Protein AF-E4NGW4-F1 (afdb_monomer_lite)

InterPro domains:
  IPR046862 Rhomboid-like protein [PF20401] (52-241)

Radius of gyration: 32.8 Å; chains: 1; bounding box: 65×49×130 Å

Sequence (263 aa):
MPGPRSSQKFLRHLSPTPRIVGTTRRQGGGMTSAELRRRLIRPGLRAVPTPRSNPFALGYLALLLGTTLYARFGDPETVHRLQSLSSTDAHNLLVHPALSLVGSGLWVAGPVWMPYFWAFALTVAPLERRIGGLRALAVFGAGHVAATLLSQGVVITAVAAGGAAPDLLDAMDIGVSYGVLTSLGALAGLLGPTGRKVALGAGLALIAHQVVSDPDLVTGVGHPAALAVGVALWPVLRGRGPRRGLGARIASRVGLRPLPRSS

Secondary structure (DSSP, 8-state):
--------------PPPPP----------PPPHHHHHHHHHHHHHHHS--TTT-HHHHHHHHHHHHHHHHHHHS-HHHHHHHHHHT---HHHHHHSHHHHHHHHTTS-SSS--HHHHHHHHHTHHHHHHHH-HHHHHHHHHHHHHHHHHHHHHHHHHHHHTTSS-GGGGG----THHHHHHHHHHHHHHHS-HHHHHHHHHHHHHHHHHHHHHS--HHHHHHHHHHHHHHHHTHHHHHTTS--TTHHHHHHHHTT-PPPPPP-

Structure (mmCIF, N/CA/C/O backbone):
data_AF-E4NGW4-F1
#
_entry.id   AF-E4NGW4-F1
#
loop_
_atom_site.group_PDB
_atom_site.id
_atom_site.type_symbol
_atom_site.label_atom_id
_atom_site.label_alt_id
_atom_site.label_comp_id
_atom_site.label_asym_id
_atom_site.label_entity_id
_atom_site.label_seq_id
_atom_site.pdbx_PDB_ins_code
_atom_site.Cartn_x
_atom_site.Cartn_y
_atom_site.Cartn_z
_atom_site.occupancy
_atom_site.B_iso_or_equiv
_atom_site.auth_seq_id
_atom_site.auth_comp_id
_atom_site.auth_asym_id
_atom_site.auth_atom_id
_atom_site.pdbx_PDB_model_num
ATOM 1 N N . MET A 1 1 ? -3.383 25.863 105.322 1.00 41.31 1 MET A N 1
ATOM 2 C CA . MET A 1 1 ? -2.297 25.358 106.193 1.00 41.31 1 MET A CA 1
ATOM 3 C C . MET A 1 1 ? -2.631 23.914 106.548 1.00 41.31 1 MET A C 1
ATOM 5 O O . MET A 1 1 ? -3.756 23.752 107.005 1.00 41.31 1 MET A O 1
ATOM 9 N N . PRO A 1 2 ? -1.770 22.884 106.396 1.00 46.81 2 PRO A N 1
ATOM 10 C CA . PRO A 1 2 ? -0.483 22.738 105.691 1.00 46.81 2 PRO A CA 1
ATOM 11 C C . PRO A 1 2 ? -0.491 21.591 104.625 1.00 46.81 2 PRO A C 1
ATOM 13 O O . PRO A 1 2 ? -1.440 20.820 104.535 1.00 46.81 2 PRO A O 1
ATOM 16 N N . GLY A 1 3 ? 0.569 21.483 103.804 1.00 41.69 3 GLY A N 1
ATOM 17 C CA . GLY A 1 3 ? 0.962 20.225 103.114 1.00 41.69 3 GLY A CA 1
ATOM 18 C C . GLY A 1 3 ? 1.714 19.272 104.075 1.00 41.69 3 GLY A C 1
ATOM 19 O O . GLY A 1 3 ? 1.691 19.580 105.266 1.00 41.69 3 GLY A O 1
ATOM 20 N N . PRO A 1 4 ? 2.444 18.202 103.648 1.00 55.41 4 PRO A N 1
ATOM 21 C CA . PRO A 1 4 ? 3.053 17.997 102.322 1.00 55.41 4 PRO A CA 1
ATOM 22 C C . PRO A 1 4 ? 3.115 16.540 101.747 1.00 55.41 4 PRO A C 1
ATOM 24 O O . PRO A 1 4 ? 2.989 15.544 102.442 1.00 55.41 4 PRO A O 1
ATOM 27 N N . ARG A 1 5 ? 3.374 16.484 100.429 1.00 44.53 5 ARG A N 1
ATOM 28 C CA . ARG A 1 5 ? 4.340 15.671 99.634 1.00 44.53 5 ARG A CA 1
ATOM 29 C C . ARG A 1 5 ? 4.586 14.154 99.854 1.00 44.53 5 ARG A C 1
ATOM 31 O O . ARG A 1 5 ? 5.051 13.719 100.894 1.00 44.53 5 ARG A O 1
ATOM 38 N N . SER A 1 6 ? 4.562 13.478 98.689 1.00 42.72 6 SER A N 1
ATOM 39 C CA . SER A 1 6 ? 5.456 12.410 98.168 1.00 42.72 6 SER A CA 1
ATOM 40 C C . SER A 1 6 ? 5.509 11.068 98.914 1.00 42.72 6 SER A C 1
ATOM 42 O O . SER A 1 6 ? 5.913 11.000 100.063 1.00 42.72 6 SER A O 1
ATOM 44 N N . SER A 1 7 ? 5.271 9.931 98.257 1.00 42.25 7 SER A N 1
ATOM 45 C CA . SER A 1 7 ? 6.187 9.431 97.224 1.00 42.25 7 SER A CA 1
ATOM 46 C C . SER A 1 7 ? 5.536 8.429 96.268 1.00 42.25 7 SER A C 1
ATOM 48 O O . SER A 1 7 ? 4.789 7.541 96.663 1.00 42.25 7 SER A O 1
ATOM 50 N N . GLN A 1 8 ? 5.888 8.577 94.991 1.00 45.59 8 GLN A N 1
ATOM 51 C CA . GLN A 1 8 ? 5.751 7.570 93.943 1.00 45.59 8 GLN A CA 1
ATOM 52 C C . GLN A 1 8 ? 6.512 6.288 94.316 1.00 45.59 8 GLN A C 1
ATOM 54 O O . GLN A 1 8 ? 7.650 6.389 94.768 1.00 45.59 8 GLN A O 1
ATOM 59 N N . LYS A 1 9 ? 5.975 5.111 93.966 1.00 40.81 9 LYS A N 1
ATOM 60 C CA . LYS A 1 9 ? 6.509 4.259 92.879 1.00 40.81 9 LYS A CA 1
ATOM 61 C C . LYS A 1 9 ? 5.882 2.854 92.878 1.00 40.81 9 LYS A C 1
ATOM 63 O O . LYS A 1 9 ? 5.856 2.176 93.891 1.00 40.81 9 LYS A O 1
ATOM 68 N N . PHE A 1 10 ? 5.562 2.418 91.656 1.00 40.62 10 PHE A N 1
ATOM 69 C CA . PHE A 1 10 ? 5.720 1.048 91.145 1.00 40.62 10 PHE A CA 1
ATOM 70 C C . PHE A 1 10 ? 4.759 -0.057 91.636 1.00 40.62 10 PHE A C 1
ATOM 72 O O . PHE A 1 10 ? 4.981 -0.668 92.671 1.00 40.62 10 PHE A O 1
ATOM 79 N N . LEU A 1 11 ? 3.790 -0.437 90.785 1.00 41.81 11 LEU A N 1
ATOM 80 C CA . LEU A 1 11 ? 3.825 -1.647 89.925 1.00 41.81 11 LEU A CA 1
ATOM 81 C C . LEU A 1 11 ? 2.432 -2.237 89.638 1.00 41.81 11 LEU A C 1
ATOM 83 O O . LEU A 1 11 ? 1.574 -2.286 90.509 1.00 41.81 11 LEU A O 1
ATOM 87 N N . ARG A 1 12 ? 2.342 -2.830 88.435 1.00 45.50 12 ARG A N 1
ATOM 88 C CA . ARG A 1 12 ? 1.344 -3.780 87.891 1.00 45.50 12 ARG A CA 1
ATOM 89 C C . ARG A 1 12 ? 0.086 -3.161 87.272 1.00 45.50 12 ARG A C 1
ATOM 91 O O . ARG A 1 12 ? -0.769 -2.621 87.950 1.00 45.50 12 ARG A O 1
ATOM 98 N N . HIS A 1 13 ? 0.048 -3.059 85.941 1.00 47.72 13 HIS A N 1
ATOM 99 C CA . HIS A 1 13 ? -0.303 -4.110 84.961 1.00 47.72 13 HIS A CA 1
ATOM 100 C C . HIS A 1 13 ? -1.793 -4.454 84.960 1.00 47.72 13 HIS A C 1
ATOM 102 O O . HIS A 1 13 ? -2.248 -5.158 85.851 1.00 47.72 13 HIS A O 1
ATOM 108 N N . LEU A 1 14 ? -2.488 -4.028 83.897 1.00 46.53 14 LEU A N 1
ATOM 109 C CA . LEU A 1 14 ? -3.199 -4.891 82.939 1.00 46.53 14 LEU A CA 1
ATOM 110 C C . LEU A 1 14 ? -3.800 -4.004 81.829 1.00 46.53 14 LEU A C 1
ATOM 112 O O . LEU A 1 14 ? -4.858 -3.407 81.998 1.00 46.53 14 LEU A O 1
ATOM 116 N N . SER A 1 15 ? -3.103 -3.912 80.693 1.00 47.19 15 SER A N 1
ATOM 117 C CA . SER A 1 15 ? -3.661 -3.387 79.438 1.00 47.19 15 SER A CA 1
ATOM 118 C C . SER A 1 15 ? -4.090 -4.568 78.559 1.00 47.19 15 SER A C 1
ATOM 120 O O . SER A 1 15 ? -3.404 -5.594 78.565 1.00 47.19 15 SER A O 1
ATOM 122 N N . PRO A 1 16 ? -5.200 -4.457 77.811 1.00 48.84 16 PRO A N 1
ATOM 123 C CA . PRO A 1 16 ? -5.766 -5.564 77.052 1.00 48.84 16 PRO A CA 1
ATOM 124 C C . PRO A 1 16 ? -4.904 -5.921 75.835 1.00 48.84 16 PRO A C 1
ATOM 126 O O . PRO A 1 16 ? -4.320 -5.066 75.170 1.00 48.84 16 PRO A O 1
ATOM 129 N N . THR A 1 17 ? -4.848 -7.217 75.551 1.00 53.38 17 THR A N 1
ATOM 130 C CA . THR A 1 17 ? -4.209 -7.844 74.393 1.00 53.38 17 THR A CA 1
ATOM 131 C C . THR A 1 17 ? -4.646 -7.203 73.067 1.00 53.38 17 THR A C 1
ATOM 133 O O . THR A 1 17 ? -5.847 -7.120 72.793 1.00 53.38 17 THR A O 1
ATOM 136 N N . PRO A 1 18 ? -3.716 -6.813 72.175 1.00 43.91 18 PRO A N 1
ATOM 137 C CA . PRO A 1 18 ? -4.079 -6.488 70.805 1.00 43.91 18 PRO A CA 1
ATOM 138 C C . PRO A 1 18 ? -4.421 -7.782 70.055 1.00 43.91 18 PRO A C 1
ATOM 140 O O . PRO A 1 18 ? -3.608 -8.702 69.954 1.00 43.91 18 PRO A O 1
ATOM 143 N N . ARG A 1 19 ? -5.646 -7.851 69.519 1.00 49.06 19 ARG A N 1
ATOM 144 C CA . ARG A 1 19 ? -6.043 -8.846 68.514 1.00 49.06 19 ARG A CA 1
ATOM 145 C C . ARG A 1 19 ? -5.036 -8.804 67.367 1.00 49.06 19 ARG A C 1
ATOM 147 O O . ARG A 1 19 ? -4.928 -7.793 66.677 1.00 49.06 19 ARG A O 1
ATOM 154 N N . ILE A 1 20 ? -4.352 -9.920 67.137 1.00 47.62 20 ILE A N 1
ATOM 155 C CA . ILE A 1 20 ? -3.617 -10.158 65.898 1.00 47.62 20 ILE A CA 1
ATOM 156 C C . ILE A 1 20 ? -4.654 -10.165 64.772 1.00 47.62 20 ILE A C 1
ATOM 158 O O . ILE A 1 20 ? -5.430 -11.106 64.618 1.00 47.62 20 ILE A O 1
ATOM 162 N N . VAL A 1 21 ? -4.701 -9.068 64.017 1.00 53.41 21 VAL A N 1
ATOM 163 C CA . VAL A 1 21 ? -5.383 -9.004 62.727 1.00 53.41 21 VAL A CA 1
ATOM 164 C C . VAL A 1 21 ? -4.681 -10.017 61.836 1.00 53.41 21 VAL A C 1
ATOM 166 O O . VAL A 1 21 ? -3.510 -9.848 61.501 1.00 53.41 21 VAL A O 1
ATOM 169 N N . GLY A 1 22 ? -5.387 -11.099 61.505 1.00 41.97 22 GLY A N 1
ATOM 170 C CA . GLY A 1 22 ? -4.926 -12.083 60.540 1.00 41.97 22 GLY A CA 1
ATOM 171 C C . GLY A 1 22 ? -4.553 -11.366 59.252 1.00 41.97 22 GLY A C 1
ATOM 172 O O . GLY A 1 22 ? -5.408 -10.808 58.563 1.00 41.97 22 GLY A O 1
ATOM 173 N N . THR A 1 23 ? -3.260 -11.356 58.950 1.00 45.59 23 THR A N 1
ATOM 174 C CA . THR A 1 23 ? -2.742 -10.953 57.655 1.00 45.59 23 THR A CA 1
ATOM 175 C C . THR A 1 23 ? -3.420 -11.833 56.619 1.00 45.59 23 THR A C 1
ATOM 177 O O . THR A 1 23 ? -3.191 -13.041 56.537 1.00 45.59 23 THR A O 1
ATOM 180 N N . THR A 1 24 ? -4.316 -11.235 55.838 1.00 48.84 24 THR A N 1
ATOM 181 C CA . THR A 1 24 ? -4.867 -11.870 54.649 1.00 48.84 24 THR A CA 1
ATOM 182 C C . THR A 1 24 ? -3.677 -12.099 53.732 1.00 48.84 24 THR A C 1
ATOM 184 O O . THR A 1 24 ? -3.192 -11.186 53.065 1.00 48.84 24 THR A O 1
ATOM 187 N N . ARG A 1 25 ? -3.135 -13.319 53.779 1.00 44.34 25 ARG A N 1
ATOM 188 C CA . ARG A 1 25 ? -2.130 -13.821 52.853 1.00 44.34 25 ARG A CA 1
ATOM 189 C C . ARG A 1 25 ? -2.679 -13.538 51.463 1.00 44.34 25 ARG A C 1
ATOM 191 O O . ARG A 1 25 ? -3.624 -14.194 51.031 1.00 44.34 25 ARG A O 1
ATOM 198 N N . ARG A 1 26 ? -2.135 -12.514 50.798 1.00 49.62 26 ARG A N 1
ATOM 199 C CA . ARG A 1 26 ? -2.384 -12.224 49.387 1.00 49.62 26 ARG A CA 1
ATOM 200 C C . ARG A 1 26 ? -1.988 -13.498 48.650 1.00 49.62 26 ARG A C 1
ATOM 202 O O . ARG A 1 26 ? -0.804 -13.756 48.452 1.00 49.62 26 ARG A O 1
ATOM 209 N N . GLN A 1 27 ? -2.966 -14.352 48.354 1.00 48.62 27 GLN A N 1
ATOM 210 C CA . GLN A 1 27 ? -2.752 -15.484 47.476 1.00 48.62 27 GLN A CA 1
ATOM 211 C C . GLN A 1 27 ? -2.265 -14.884 46.162 1.00 48.62 27 GLN A C 1
ATOM 213 O O . GLN A 1 27 ? -2.972 -14.096 45.531 1.00 48.62 27 GLN A O 1
ATOM 218 N N . GLY A 1 28 ? -1.019 -15.186 45.802 1.00 48.66 28 GLY A N 1
ATOM 219 C CA . GLY A 1 28 ? -0.516 -14.952 44.463 1.00 48.66 28 GLY A CA 1
ATOM 220 C C . GLY A 1 28 ? -1.371 -15.779 43.518 1.00 48.66 28 GLY A C 1
ATOM 221 O O . GLY A 1 28 ? -1.114 -16.963 43.330 1.00 48.66 28 GLY A O 1
ATOM 222 N N . GLY A 1 29 ? -2.433 -15.170 42.995 1.00 50.56 29 GLY A N 1
ATOM 223 C CA . GLY A 1 29 ? -3.281 -15.761 41.975 1.00 50.56 29 GLY A CA 1
ATOM 224 C C . GLY A 1 29 ? -2.472 -15.889 40.696 1.00 50.56 29 GLY A C 1
ATOM 225 O O . GLY A 1 29 ? -2.471 -14.982 39.866 1.00 50.56 29 GLY A O 1
ATOM 226 N N . GLY A 1 30 ? -1.740 -16.995 40.558 1.00 57.09 30 GLY A N 1
ATOM 227 C CA . GLY A 1 30 ? -1.236 -17.425 39.263 1.00 57.09 30 GLY A CA 1
ATOM 228 C C . GLY A 1 30 ? -2.435 -17.539 38.330 1.00 57.09 30 GLY A C 1
ATOM 229 O O . GLY A 1 30 ? -3.396 -18.235 38.656 1.00 57.09 30 GLY A O 1
ATOM 230 N N . MET A 1 31 ? -2.416 -16.800 37.217 1.00 60.25 31 MET A N 1
ATOM 231 C CA . MET A 1 31 ? -3.496 -16.866 36.232 1.00 60.25 31 MET A CA 1
ATOM 232 C C . MET A 1 31 ? -3.712 -18.327 35.851 1.00 60.25 31 MET A C 1
ATOM 234 O O . MET A 1 31 ? -2.763 -19.010 35.455 1.00 60.25 31 MET A O 1
ATOM 238 N N . THR A 1 32 ? -4.949 -18.805 35.961 1.00 80.25 32 THR A N 1
ATOM 239 C CA . THR A 1 32 ? -5.261 -20.187 35.595 1.00 80.25 32 THR A CA 1
ATOM 240 C C . THR A 1 32 ? -4.920 -20.410 34.120 1.00 80.25 32 THR A C 1
ATOM 242 O O . THR A 1 32 ? -5.046 -19.506 33.289 1.00 80.25 32 THR A O 1
ATOM 245 N N . SER A 1 33 ? -4.499 -21.618 33.750 1.00 68.31 33 SER A N 1
ATOM 246 C CA . SER A 1 33 ? -4.212 -21.978 32.351 1.00 68.31 33 SER A CA 1
ATOM 247 C C . SER A 1 33 ? -5.401 -21.683 31.423 1.00 68.31 33 SER A C 1
ATOM 249 O O . SER A 1 33 ? -5.210 -21.313 30.263 1.00 68.31 33 SER A O 1
ATOM 251 N N . ALA A 1 34 ? -6.627 -21.741 31.951 1.00 67.75 34 ALA A N 1
ATOM 252 C CA . ALA A 1 34 ? -7.851 -21.327 31.276 1.00 67.75 34 ALA A CA 1
ATOM 253 C C . ALA A 1 34 ? -7.929 -19.807 31.028 1.00 67.75 34 ALA A C 1
ATOM 255 O O . ALA A 1 34 ? -8.275 -19.401 29.919 1.00 67.75 34 ALA A O 1
ATOM 256 N N . GLU A 1 35 ? -7.581 -18.957 31.998 1.00 71.06 35 GLU A N 1
ATOM 257 C CA . GLU A 1 35 ? -7.524 -17.493 31.838 1.00 71.06 35 GLU A CA 1
ATOM 258 C C . GLU A 1 35 ? -6.379 -17.048 30.929 1.00 71.06 35 GLU A C 1
ATOM 260 O O . GLU A 1 35 ? -6.563 -16.150 30.104 1.00 71.06 35 GLU A O 1
ATOM 265 N N . LEU A 1 36 ? -5.228 -17.718 31.027 1.00 68.88 36 LEU A N 1
ATOM 266 C CA . LEU A 1 36 ? -4.068 -17.503 30.167 1.00 68.88 36 LEU A CA 1
ATOM 267 C C . LEU A 1 36 ? -4.423 -17.849 28.712 1.00 68.88 36 LEU A C 1
ATOM 269 O O . LEU A 1 36 ? -4.257 -17.022 27.814 1.00 68.88 36 LEU A O 1
ATOM 273 N N . ARG A 1 37 ? -5.060 -19.008 28.482 1.00 62.59 37 ARG A N 1
ATOM 274 C CA . ARG A 1 37 ? -5.632 -19.376 27.178 1.00 62.59 37 ARG A CA 1
ATOM 275 C C . ARG A 1 37 ? -6.699 -18.384 26.718 1.00 62.59 37 ARG A C 1
ATOM 277 O O . ARG A 1 37 ? -6.696 -17.991 25.558 1.00 62.59 37 ARG A O 1
ATOM 284 N N . ARG A 1 38 ? -7.603 -17.922 27.584 1.00 65.75 38 ARG A N 1
ATOM 285 C CA . ARG A 1 38 ? -8.657 -16.965 27.195 1.00 65.75 38 ARG A CA 1
ATOM 286 C C . ARG A 1 38 ? -8.090 -15.607 26.786 1.00 65.75 38 ARG A C 1
ATOM 288 O O . ARG A 1 38 ? -8.602 -15.018 25.837 1.00 65.75 38 ARG A O 1
ATOM 295 N N . ARG A 1 39 ? -7.060 -15.121 27.484 1.00 62.88 39 ARG A N 1
ATOM 296 C CA . ARG A 1 39 ? -6.393 -13.843 27.199 1.00 62.88 39 ARG A CA 1
ATOM 297 C C . ARG A 1 39 ? -5.463 -13.905 25.994 1.00 62.88 39 ARG A C 1
ATOM 299 O O . ARG A 1 39 ? -5.347 -12.899 25.312 1.00 62.88 39 ARG A O 1
ATOM 306 N N . LEU A 1 40 ? -4.837 -15.048 25.716 1.00 62.12 40 LEU A N 1
ATOM 307 C CA . LEU A 1 40 ? -3.884 -15.183 24.608 1.00 62.12 40 LEU A CA 1
ATOM 308 C C . LEU A 1 40 ? -4.536 -15.732 23.327 1.00 62.12 40 LEU A C 1
ATOM 310 O O . LEU A 1 40 ? -4.310 -15.204 22.243 1.00 62.12 40 LEU A O 1
ATOM 314 N N . ILE A 1 41 ? -5.405 -16.742 23.438 1.00 60.78 41 ILE A N 1
ATOM 315 C CA . ILE A 1 41 ? -5.959 -17.473 22.283 1.00 60.78 41 ILE A CA 1
ATOM 316 C C . ILE A 1 41 ? -7.175 -16.764 21.681 1.00 60.78 41 ILE A C 1
ATOM 318 O O . ILE A 1 41 ? -7.293 -16.687 20.460 1.00 60.78 41 ILE A O 1
ATOM 322 N N . ARG A 1 42 ? -8.093 -16.210 22.491 1.00 57.97 42 ARG A N 1
ATOM 323 C CA . ARG A 1 42 ? -9.294 -15.549 21.933 1.00 57.97 42 ARG A CA 1
ATOM 324 C C . ARG A 1 42 ? -8.980 -14.310 21.086 1.00 57.97 42 ARG A C 1
ATOM 326 O O . ARG A 1 42 ? -9.659 -14.135 20.074 1.00 57.97 42 ARG A O 1
ATOM 333 N N . PRO A 1 43 ? -8.003 -13.454 21.438 1.00 58.44 43 PRO A N 1
ATOM 334 C CA . PRO A 1 43 ? -7.576 -12.380 20.546 1.00 58.44 43 PRO A CA 1
ATOM 335 C C . PRO A 1 43 ? -6.923 -12.916 19.271 1.00 58.44 43 PRO A C 1
ATOM 337 O O . PRO A 1 43 ? -7.222 -12.400 18.199 1.00 58.44 43 PRO A O 1
ATOM 340 N N . GLY A 1 44 ? -6.117 -13.981 19.371 1.00 57.44 44 GLY A N 1
ATOM 341 C CA . GLY A 1 44 ? -5.476 -14.633 18.223 1.00 57.44 44 GLY A CA 1
ATOM 342 C C . GLY A 1 44 ? -6.483 -15.198 17.218 1.00 57.44 44 GLY A C 1
ATOM 343 O O . GLY A 1 44 ? -6.392 -14.910 16.032 1.00 57.44 44 GLY A O 1
ATOM 344 N N . LEU A 1 45 ? -7.524 -15.891 17.689 1.00 58.22 45 LEU A N 1
ATOM 345 C CA . LEU A 1 45 ? -8.593 -16.422 16.829 1.00 58.22 45 LEU A CA 1
ATOM 346 C C . LEU A 1 45 ? -9.449 -15.322 16.179 1.00 58.22 45 LEU A C 1
ATOM 348 O O . LEU A 1 45 ? -9.945 -15.505 15.074 1.00 58.22 45 LEU A O 1
ATOM 352 N N . ARG A 1 46 ? -9.605 -14.161 16.833 1.00 59.81 46 ARG A N 1
ATOM 353 C CA . ARG A 1 46 ? -10.248 -12.971 16.238 1.00 59.81 46 ARG A CA 1
ATOM 354 C C . ARG A 1 46 ? -9.330 -12.202 15.283 1.00 59.81 46 ARG A C 1
ATOM 356 O O . ARG A 1 46 ? -9.813 -11.342 14.551 1.00 59.81 46 ARG A O 1
ATOM 363 N N . ALA A 1 47 ? -8.025 -12.460 15.331 1.00 64.69 47 ALA A N 1
ATOM 364 C CA . ALA A 1 47 ? -7.047 -11.855 14.437 1.00 64.69 47 ALA A CA 1
ATOM 365 C C . ALA A 1 47 ? -6.927 -12.612 13.107 1.00 64.69 47 ALA A C 1
ATOM 367 O O . ALA A 1 47 ? -6.489 -12.004 12.129 1.00 64.69 47 ALA A O 1
ATOM 368 N N . VAL A 1 48 ? -7.356 -13.882 13.061 1.00 74.25 48 VAL A N 1
ATOM 369 C CA . VAL A 1 48 ? -7.387 -14.690 11.835 1.00 74.25 48 VAL A CA 1
ATOM 370 C C . VAL A 1 48 ? -8.310 -14.027 10.805 1.00 74.25 48 VAL A C 1
ATOM 372 O O . VAL A 1 48 ? -9.484 -13.782 11.108 1.00 74.25 48 VAL A O 1
ATOM 375 N N . PRO A 1 49 ? -7.814 -13.728 9.590 1.00 78.81 49 PRO A N 1
ATOM 376 C CA . PRO A 1 49 ? -8.653 -13.207 8.524 1.00 78.81 49 PRO A CA 1
ATOM 377 C C . PRO A 1 49 ? -9.770 -14.199 8.178 1.00 78.81 49 PRO A C 1
ATOM 379 O O . PRO A 1 49 ? -9.508 -15.360 7.880 1.00 78.81 49 PRO A O 1
ATOM 382 N N . THR A 1 50 ? -11.026 -13.750 8.204 1.00 82.94 50 THR A N 1
ATOM 383 C CA . THR A 1 50 ? -12.174 -14.5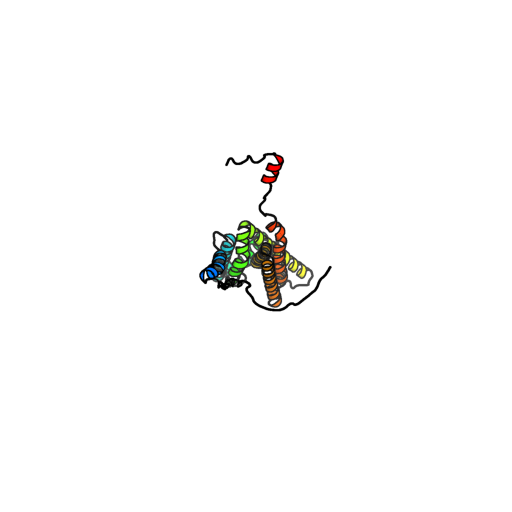37 7.718 1.00 82.94 50 THR A CA 1
ATOM 384 C C . THR A 1 50 ? -12.859 -13.831 6.550 1.00 82.94 50 THR A C 1
ATOM 386 O O . THR A 1 50 ? -12.896 -12.595 6.560 1.00 82.94 50 THR A O 1
ATOM 389 N N . PRO A 1 51 ? -13.461 -14.560 5.585 1.00 82.12 51 PRO A N 1
ATOM 390 C CA . PRO A 1 51 ? -14.103 -13.964 4.405 1.00 82.12 51 PRO A CA 1
ATOM 391 C C . PRO A 1 51 ? -15.174 -12.925 4.737 1.00 82.12 51 PRO A C 1
ATOM 393 O O . PRO A 1 51 ? -15.301 -11.917 4.057 1.00 82.12 51 PRO A O 1
ATOM 396 N N . ARG A 1 52 ? -15.911 -13.125 5.837 1.00 84.31 52 ARG A N 1
ATOM 397 C CA . ARG A 1 52 ? -16.939 -12.173 6.285 1.00 84.31 52 ARG A CA 1
ATOM 398 C C . ARG A 1 52 ? -16.365 -10.876 6.851 1.00 84.31 52 ARG A C 1
ATOM 400 O O . ARG A 1 52 ? -17.038 -9.856 6.807 1.00 84.31 52 ARG A O 1
ATOM 407 N N . SER A 1 53 ? -15.167 -10.920 7.432 1.00 85.12 53 SER A N 1
ATOM 408 C CA . SER A 1 53 ? -14.556 -9.750 8.078 1.00 85.12 53 SER A CA 1
ATOM 409 C C . SER A 1 53 ? -13.459 -9.091 7.247 1.00 85.12 53 SER A C 1
ATOM 411 O O . SER A 1 53 ? -13.095 -7.960 7.549 1.00 85.12 53 SER A O 1
ATOM 413 N N . ASN A 1 54 ? -12.934 -9.785 6.230 1.00 93.25 54 ASN A N 1
ATOM 414 C CA . ASN A 1 54 ? -11.862 -9.299 5.360 1.00 93.25 54 ASN A CA 1
ATOM 415 C C . ASN A 1 54 ? -12.111 -9.688 3.885 1.00 93.25 54 ASN A C 1
ATOM 417 O O . ASN A 1 54 ? -11.256 -10.349 3.287 1.00 93.25 54 ASN A O 1
ATOM 421 N N . PRO A 1 55 ? -13.298 -9.398 3.310 1.00 93.19 55 PRO A N 1
ATOM 422 C CA . PRO A 1 55 ? -13.594 -9.759 1.925 1.00 93.19 55 PRO A CA 1
ATOM 423 C C . PRO A 1 55 ? -12.601 -9.148 0.928 1.00 93.19 55 PRO A C 1
ATOM 425 O O . PRO A 1 55 ? -12.219 -9.830 -0.017 1.00 93.19 55 PRO A O 1
ATOM 428 N N . PHE A 1 56 ? -12.141 -7.910 1.145 1.00 93.56 56 PHE A N 1
ATOM 429 C CA . PHE A 1 56 ? -11.157 -7.279 0.266 1.00 93.56 56 PHE A CA 1
ATOM 430 C C . PHE A 1 56 ? -9.788 -7.949 0.391 1.00 93.56 56 PHE A C 1
ATOM 432 O O . PHE A 1 56 ? -9.256 -8.416 -0.612 1.00 93.56 56 PHE A O 1
ATOM 439 N N . ALA A 1 57 ? -9.233 -8.058 1.602 1.00 93.69 57 ALA A N 1
ATOM 440 C CA . ALA A 1 57 ? -7.900 -8.625 1.789 1.00 93.69 57 ALA A CA 1
ATOM 441 C C . ALA A 1 57 ? -7.814 -10.076 1.287 1.00 93.69 57 ALA A C 1
ATOM 443 O O . ALA A 1 57 ? -6.844 -10.447 0.632 1.00 93.69 57 ALA A O 1
ATOM 444 N N . LEU A 1 58 ? -8.833 -10.894 1.571 1.00 93.19 58 LEU A N 1
ATOM 445 C CA . LEU A 1 58 ? -8.862 -12.291 1.135 1.00 93.19 58 LEU A CA 1
ATOM 446 C C . LEU A 1 58 ? -9.169 -12.434 -0.355 1.00 93.19 58 LEU A C 1
ATOM 448 O O . LEU A 1 58 ? -8.565 -13.285 -1.001 1.00 93.19 58 LEU A O 1
ATOM 452 N N . GLY A 1 59 ? -10.057 -11.605 -0.909 1.00 92.62 59 GLY A N 1
ATOM 453 C CA . GLY A 1 59 ? -10.324 -11.582 -2.346 1.00 92.62 59 GLY A CA 1
ATOM 454 C C . GLY A 1 59 ? -9.080 -11.199 -3.146 1.00 92.62 59 GLY A C 1
ATOM 455 O O . GLY A 1 59 ? -8.736 -11.878 -4.109 1.00 92.62 59 GLY A O 1
ATOM 456 N N . TYR A 1 60 ? -8.350 -10.178 -2.694 1.00 91.06 60 TYR A N 1
ATOM 457 C CA . TYR A 1 60 ? -7.095 -9.761 -3.315 1.00 91.06 60 TYR A CA 1
ATOM 458 C C . TYR A 1 60 ? -6.007 -10.833 -3.185 1.00 91.06 60 TYR A C 1
ATOM 460 O O . TYR A 1 60 ? -5.311 -11.135 -4.146 1.00 91.06 60 TYR A O 1
ATOM 468 N N . LEU A 1 61 ? -5.879 -11.474 -2.020 1.00 91.62 61 LEU A N 1
ATOM 469 C CA . LEU A 1 61 ? -4.942 -12.585 -1.841 1.00 91.62 61 LEU A CA 1
ATOM 470 C C . LEU A 1 61 ? -5.261 -13.780 -2.749 1.00 91.62 61 LEU A C 1
ATOM 472 O O . LEU A 1 61 ? -4.341 -14.379 -3.302 1.00 91.62 61 LEU A O 1
ATOM 476 N N . ALA A 1 62 ? -6.543 -14.116 -2.915 1.00 90.12 62 ALA A N 1
ATOM 477 C CA . ALA A 1 62 ? -6.980 -15.166 -3.832 1.00 90.12 62 ALA A CA 1
ATOM 478 C C . ALA A 1 62 ? -6.680 -14.802 -5.292 1.00 90.12 62 ALA A C 1
ATOM 480 O O . ALA A 1 62 ? -6.217 -15.654 -6.046 1.00 90.12 62 ALA A O 1
ATOM 481 N N . LEU A 1 63 ? -6.878 -13.536 -5.666 1.00 89.88 63 LEU A N 1
ATOM 482 C CA . LEU A 1 63 ? -6.500 -13.006 -6.974 1.00 89.88 63 LEU A CA 1
ATOM 483 C C . LEU A 1 63 ? -4.993 -13.165 -7.223 1.00 89.88 63 LEU A C 1
ATOM 485 O O . LEU A 1 63 ? -4.617 -13.773 -8.220 1.00 89.88 63 LEU A O 1
ATOM 489 N N . LEU A 1 64 ? -4.147 -12.726 -6.283 1.00 88.69 64 LEU A N 1
ATOM 490 C CA . LEU A 1 64 ? -2.689 -12.887 -6.371 1.00 88.69 64 LEU A CA 1
ATOM 491 C C . LEU A 1 64 ? -2.261 -14.356 -6.429 1.00 88.69 64 LEU A C 1
ATOM 493 O O . LEU A 1 64 ? -1.289 -14.699 -7.098 1.00 88.69 64 LEU A O 1
ATOM 497 N N . LEU A 1 65 ? -2.963 -15.238 -5.712 1.00 88.31 65 LEU A N 1
ATOM 498 C CA . LEU A 1 65 ? -2.693 -16.673 -5.768 1.00 88.31 65 LEU A CA 1
ATOM 499 C C . LEU A 1 65 ? -3.019 -17.215 -7.158 1.00 88.31 65 LEU A C 1
ATOM 501 O O . LEU A 1 65 ? -2.212 -17.940 -7.730 1.00 88.31 65 LEU A O 1
ATOM 505 N N . GLY A 1 66 ? -4.174 -16.838 -7.708 1.00 87.50 66 GLY A N 1
ATOM 506 C CA . GLY A 1 66 ? -4.593 -17.220 -9.051 1.00 87.50 66 GLY A CA 1
ATOM 507 C C . GLY A 1 66 ? -3.595 -16.771 -10.115 1.00 87.50 66 GLY A C 1
ATOM 508 O O . GLY A 1 66 ? -3.169 -17.592 -10.922 1.00 87.50 66 GLY A O 1
ATOM 509 N N . THR A 1 67 ? -3.153 -15.512 -10.078 1.00 85.38 67 THR A N 1
ATOM 510 C CA . THR A 1 67 ? -2.163 -14.991 -11.035 1.00 85.38 67 THR A CA 1
ATOM 511 C C . THR A 1 67 ? -0.779 -15.601 -10.838 1.00 85.38 67 THR A C 1
ATOM 513 O O . THR A 1 67 ? -0.105 -15.883 -11.823 1.00 85.38 67 THR A O 1
ATOM 516 N N . THR A 1 68 ? -0.374 -15.917 -9.602 1.00 85.50 68 THR A N 1
ATOM 517 C CA . THR A 1 68 ? 0.883 -16.643 -9.332 1.00 85.50 68 THR A CA 1
ATOM 518 C C . THR A 1 68 ? 0.835 -18.078 -9.862 1.00 85.50 68 THR A C 1
ATOM 520 O O . THR A 1 68 ? 1.796 -18.553 -10.464 1.00 85.50 68 THR A O 1
ATOM 523 N N . LEU A 1 69 ? -0.280 -18.788 -9.667 1.00 87.00 69 LEU A N 1
ATOM 524 C CA . LEU A 1 69 ? -0.467 -20.132 -10.218 1.00 87.00 69 LEU A CA 1
ATOM 525 C C . LEU A 1 69 ? -0.505 -20.091 -11.748 1.00 87.00 69 LEU A C 1
ATOM 527 O O . LEU A 1 69 ? 0.136 -20.916 -12.394 1.00 87.00 69 LEU A O 1
ATOM 531 N N . TYR A 1 70 ? -1.190 -19.106 -12.325 1.00 85.62 70 TYR A N 1
ATOM 532 C CA . TYR A 1 70 ? -1.216 -18.907 -13.769 1.00 85.62 70 TYR A CA 1
ATOM 533 C C . TYR A 1 70 ? 0.173 -18.584 -14.329 1.00 85.62 70 TYR A C 1
ATOM 535 O O . TYR A 1 70 ? 0.570 -19.178 -15.320 1.00 85.62 70 TYR A O 1
ATOM 543 N N . ALA A 1 71 ? 0.964 -17.739 -13.661 1.00 83.38 71 ALA A N 1
ATOM 544 C CA . ALA A 1 71 ? 2.347 -17.473 -14.058 1.00 83.38 71 ALA A CA 1
ATOM 545 C C . ALA A 1 71 ? 3.223 -18.736 -14.045 1.00 83.38 71 ALA A C 1
ATOM 547 O O . ALA A 1 71 ? 4.169 -18.843 -14.818 1.00 83.38 71 ALA A O 1
ATOM 548 N N . ARG A 1 72 ? 2.921 -19.685 -13.151 1.00 84.75 72 ARG A N 1
ATOM 549 C CA . ARG A 1 72 ? 3.701 -20.913 -12.971 1.00 84.75 72 ARG A CA 1
ATOM 550 C C . ARG A 1 72 ? 3.312 -22.039 -13.929 1.00 84.75 72 ARG A C 1
ATOM 552 O O . ARG A 1 72 ? 4.167 -22.854 -14.263 1.00 84.75 72 ARG A O 1
ATOM 559 N N . PHE A 1 73 ? 2.036 -22.130 -14.293 1.00 86.50 73 PHE A N 1
ATOM 560 C CA . PHE A 1 73 ? 1.486 -23.267 -15.041 1.00 86.50 73 PHE A CA 1
ATOM 561 C C . PHE A 1 73 ? 0.868 -22.888 -16.391 1.00 86.50 73 PHE A C 1
ATOM 563 O O . PHE A 1 73 ? 0.521 -23.777 -17.164 1.00 86.50 73 PHE A O 1
ATOM 570 N N . GLY A 1 74 ? 0.678 -21.597 -16.654 1.00 85.81 74 GLY A N 1
ATOM 571 C CA . GLY A 1 74 ? 0.151 -21.081 -17.910 1.00 85.81 74 GLY A CA 1
ATOM 572 C C . GLY A 1 74 ? 1.195 -21.060 -19.022 1.00 85.81 74 GLY A C 1
ATOM 573 O O . GLY A 1 74 ? 2.378 -21.320 -18.805 1.00 85.81 74 GLY A O 1
ATOM 574 N N . ASP A 1 75 ? 0.733 -20.726 -20.223 1.00 88.88 75 ASP A N 1
ATOM 575 C CA . ASP A 1 75 ? 1.593 -20.551 -21.389 1.00 88.88 75 ASP A CA 1
ATOM 576 C C . ASP A 1 75 ? 2.606 -19.402 -21.165 1.00 88.88 75 ASP A C 1
ATOM 578 O O . ASP A 1 75 ? 2.177 -18.267 -20.914 1.00 88.88 75 ASP A O 1
ATOM 582 N N . PRO A 1 76 ? 3.929 -19.652 -21.246 1.00 84.31 76 PRO A N 1
ATOM 583 C CA . PRO A 1 76 ? 4.948 -18.649 -20.935 1.00 84.31 76 PRO A CA 1
ATOM 584 C C . PRO A 1 76 ? 4.874 -17.391 -21.804 1.00 84.31 76 PRO A C 1
ATOM 586 O O . PRO A 1 76 ? 5.091 -16.291 -21.297 1.00 84.31 76 PRO A O 1
ATOM 589 N N . GLU A 1 77 ? 4.545 -17.530 -23.091 1.00 83.12 77 GLU A N 1
ATOM 590 C CA . GLU A 1 77 ? 4.467 -16.398 -24.021 1.00 83.12 77 GLU A CA 1
ATOM 591 C C . GLU A 1 77 ? 3.290 -15.481 -23.667 1.00 83.12 77 GLU A C 1
ATOM 593 O O . GLU A 1 77 ? 3.434 -14.259 -23.561 1.00 83.12 77 GLU A O 1
ATOM 598 N N . THR A 1 78 ? 2.135 -16.078 -23.373 1.00 81.81 78 THR A N 1
ATOM 599 C CA . THR A 1 78 ? 0.947 -15.358 -22.913 1.00 81.81 78 THR A CA 1
ATOM 600 C C . THR A 1 78 ? 1.176 -14.690 -21.559 1.00 81.81 78 THR A C 1
ATOM 602 O O . THR A 1 78 ? 0.796 -13.534 -21.370 1.00 81.81 78 THR A O 1
ATOM 605 N N . VAL A 1 79 ? 1.806 -15.385 -20.607 1.00 81.81 79 VAL A N 1
ATOM 606 C CA . VAL A 1 79 ? 2.142 -14.830 -19.287 1.00 81.81 79 VAL A CA 1
ATOM 607 C C . VAL A 1 79 ? 3.079 -13.633 -19.432 1.00 81.81 79 VAL A C 1
ATOM 609 O O . VAL A 1 79 ? 2.816 -12.588 -18.838 1.00 81.81 79 VAL A O 1
ATOM 612 N N . HIS A 1 80 ? 4.127 -13.756 -20.249 1.00 79.25 80 HIS A N 1
ATOM 613 C CA . HIS A 1 80 ? 5.072 -12.671 -20.483 1.00 79.25 80 HIS A CA 1
ATOM 614 C C . HIS A 1 80 ? 4.393 -11.460 -21.130 1.00 79.25 80 HIS A C 1
ATOM 616 O O . HIS A 1 80 ? 4.559 -10.340 -20.653 1.00 79.25 80 HIS A O 1
ATOM 622 N N . ARG A 1 81 ? 3.547 -11.680 -22.146 1.00 79.00 81 ARG A N 1
ATOM 623 C CA . ARG A 1 81 ? 2.770 -10.610 -22.788 1.00 79.00 81 ARG A CA 1
ATOM 624 C C . ARG A 1 81 ? 1.805 -9.927 -21.816 1.00 79.00 81 ARG A C 1
ATOM 626 O O . ARG A 1 81 ? 1.652 -8.712 -21.851 1.00 79.00 81 ARG A O 1
ATOM 633 N N . LEU A 1 82 ? 1.129 -10.682 -20.952 1.00 76.94 82 LEU A N 1
ATOM 634 C CA . LEU A 1 82 ? 0.215 -10.094 -19.971 1.00 76.94 82 LEU A CA 1
ATOM 635 C C . LEU A 1 82 ? 0.963 -9.292 -18.905 1.00 76.94 82 LEU A C 1
ATOM 637 O O . LEU A 1 82 ? 0.489 -8.225 -18.521 1.00 76.94 82 LEU A O 1
ATOM 641 N N . GLN A 1 83 ? 2.116 -9.777 -18.439 1.00 74.75 83 GLN A N 1
ATOM 642 C CA . GLN A 1 83 ? 2.951 -9.051 -17.481 1.00 74.75 83 GLN A CA 1
ATOM 643 C C . GLN A 1 83 ? 3.543 -7.782 -18.095 1.00 74.75 83 GLN A C 1
ATOM 645 O O . GLN A 1 83 ? 3.505 -6.743 -17.443 1.00 74.75 83 GLN A O 1
ATOM 650 N N . SER A 1 84 ? 4.001 -7.825 -19.352 1.00 72.62 84 SER A N 1
ATOM 651 C CA . SER A 1 84 ? 4.533 -6.639 -20.031 1.00 72.62 84 SER A CA 1
ATOM 652 C C . SER A 1 84 ? 3.461 -5.570 -20.255 1.00 72.62 84 SER A C 1
ATOM 654 O O . SER A 1 84 ? 3.703 -4.404 -19.974 1.00 72.62 84 SER A O 1
ATOM 656 N N . LEU A 1 85 ? 2.241 -5.958 -20.646 1.00 69.25 85 LEU A N 1
ATOM 657 C CA . LEU A 1 85 ? 1.100 -5.034 -20.763 1.00 69.25 85 LEU A CA 1
ATOM 658 C C . LEU A 1 85 ? 0.609 -4.492 -19.410 1.00 69.25 85 LEU A C 1
ATOM 660 O O . LEU A 1 85 ? -0.055 -3.458 -19.358 1.00 69.25 85 LEU A O 1
ATOM 664 N N . SER A 1 86 ? 0.8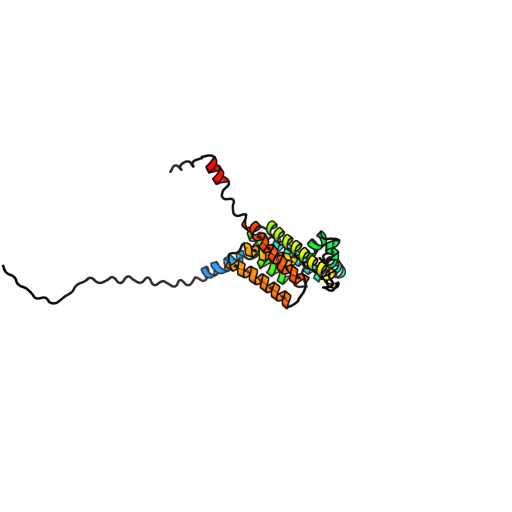88 -5.213 -18.324 1.00 65.19 86 SER A N 1
ATOM 665 C CA . SER A 1 86 ? 0.496 -4.845 -16.959 1.00 65.19 86 SER A CA 1
ATOM 666 C C . SER A 1 86 ? 1.578 -4.053 -16.219 1.00 65.19 86 SER A C 1
ATOM 668 O O . SER A 1 86 ? 1.360 -3.677 -15.071 1.00 65.19 86 SER A O 1
ATOM 670 N N . SER A 1 87 ? 2.743 -3.837 -16.831 1.00 66.56 87 SER A N 1
ATOM 671 C CA . SER A 1 87 ? 3.870 -3.134 -16.221 1.00 66.56 87 SER A CA 1
ATOM 672 C C . SER A 1 87 ? 3.563 -1.642 -16.042 1.00 66.56 87 SER A C 1
ATOM 674 O O . SER A 1 87 ? 2.939 -1.021 -16.905 1.00 66.56 87 SER A O 1
ATOM 676 N N . THR A 1 88 ? 3.995 -1.060 -14.919 1.00 61.12 88 THR A N 1
ATOM 677 C CA . THR A 1 88 ? 3.965 0.392 -14.638 1.00 61.12 88 THR A CA 1
ATOM 678 C C . THR A 1 88 ? 5.275 1.096 -14.974 1.00 61.12 88 THR A C 1
ATOM 680 O O . THR A 1 88 ? 5.629 2.075 -14.322 1.00 61.12 88 THR A O 1
ATOM 683 N N . ASP A 1 89 ? 5.982 0.616 -15.997 1.00 67.31 89 ASP A N 1
ATOM 684 C CA . ASP A 1 89 ? 7.074 1.369 -16.616 1.00 67.31 89 ASP A CA 1
ATOM 685 C C . ASP A 1 89 ? 6.583 2.710 -17.189 1.00 67.31 89 ASP A C 1
ATOM 687 O O . ASP A 1 89 ? 5.385 2.938 -17.420 1.00 67.31 89 ASP A O 1
ATOM 691 N N . ALA A 1 90 ? 7.527 3.626 -17.401 1.00 59.09 90 ALA A N 1
ATOM 692 C CA . ALA A 1 90 ? 7.215 4.992 -17.802 1.00 59.09 90 ALA A CA 1
ATOM 693 C C . ALA A 1 90 ? 6.455 5.046 -19.139 1.00 59.09 90 ALA A C 1
ATOM 695 O O . ALA A 1 90 ? 5.571 5.888 -19.315 1.00 59.09 90 ALA A O 1
ATOM 696 N N . HIS A 1 91 ? 6.758 4.139 -20.072 1.00 64.62 91 HIS A N 1
ATOM 697 C CA . HIS A 1 91 ? 6.103 4.095 -21.375 1.00 64.62 91 HIS A CA 1
ATOM 698 C C . HIS A 1 91 ? 4.632 3.670 -21.254 1.00 64.62 91 HIS A C 1
ATOM 700 O O . HIS A 1 91 ? 3.736 4.379 -21.719 1.00 64.62 91 HIS A O 1
ATOM 706 N N . ASN A 1 92 ? 4.356 2.564 -20.565 1.00 62.50 92 ASN A N 1
ATOM 707 C CA . ASN A 1 92 ? 3.005 2.055 -20.350 1.00 62.50 92 ASN A CA 1
ATOM 708 C C . ASN A 1 92 ? 2.159 2.987 -19.477 1.00 62.50 92 ASN A C 1
ATOM 710 O O . ASN A 1 92 ? 0.961 3.131 -19.728 1.00 62.50 92 ASN A O 1
ATOM 714 N N . LEU A 1 93 ? 2.754 3.683 -18.504 1.00 66.12 93 LEU A N 1
ATOM 715 C CA . LEU A 1 93 ? 2.051 4.718 -17.741 1.00 66.12 93 LEU A CA 1
ATOM 716 C C . LEU A 1 93 ? 1.645 5.916 -18.604 1.00 66.12 93 LEU A C 1
ATOM 718 O O . LEU A 1 93 ? 0.576 6.485 -18.384 1.00 66.12 93 LEU A O 1
ATOM 722 N N . LEU A 1 94 ? 2.466 6.303 -19.581 1.00 70.06 94 LEU A N 1
ATOM 723 C CA . LEU A 1 94 ? 2.149 7.408 -20.488 1.00 70.06 94 LEU A CA 1
ATOM 724 C C . LEU A 1 94 ? 1.078 7.024 -21.518 1.00 70.06 94 LEU A C 1
ATOM 726 O O . LEU A 1 94 ? 0.218 7.845 -21.836 1.00 70.06 94 LEU A O 1
ATOM 730 N N . VAL A 1 95 ? 1.107 5.789 -22.026 1.00 68.50 95 VAL A N 1
ATOM 731 C CA . VAL A 1 95 ? 0.217 5.337 -23.111 1.00 68.50 95 VAL A CA 1
ATOM 732 C C . VAL A 1 95 ? -1.089 4.724 -22.577 1.00 68.50 95 VAL A C 1
ATOM 734 O O . VAL A 1 95 ? -2.171 4.983 -23.111 1.00 68.50 95 VAL A O 1
ATOM 737 N N . HIS A 1 96 ? -1.023 3.939 -21.498 1.00 69.69 96 HIS A N 1
ATOM 738 C CA . HIS A 1 96 ? -2.144 3.185 -20.923 1.00 69.69 96 HIS A CA 1
ATOM 739 C C . HIS A 1 96 ? -2.215 3.290 -19.382 1.00 69.69 96 HIS A C 1
ATOM 741 O O . HIS A 1 96 ? -2.256 2.267 -18.692 1.00 69.69 96 HIS A O 1
ATOM 747 N N . PRO A 1 97 ? -2.325 4.506 -18.808 1.00 68.25 97 PRO A N 1
ATOM 748 C CA . PRO A 1 97 ? -2.171 4.745 -17.368 1.00 68.25 97 PRO A CA 1
ATOM 749 C C . PRO A 1 97 ? -3.112 3.910 -16.493 1.00 68.25 97 PRO A C 1
ATOM 751 O O . PRO A 1 97 ? -2.693 3.315 -15.505 1.00 68.25 97 PRO A O 1
ATOM 754 N N . ALA A 1 98 ? -4.397 3.839 -16.850 1.00 66.69 98 ALA A N 1
ATOM 755 C CA . ALA A 1 98 ? -5.385 3.116 -16.050 1.00 66.69 98 ALA A CA 1
ATOM 756 C C . ALA A 1 98 ? -5.180 1.594 -16.098 1.00 66.69 98 ALA A C 1
ATOM 758 O O . ALA A 1 98 ? -5.323 0.924 -15.078 1.00 66.69 98 ALA A O 1
ATOM 759 N N . LEU A 1 99 ? -4.846 1.053 -17.274 1.00 63.03 99 LEU A N 1
ATOM 760 C CA . LEU A 1 99 ? -4.636 -0.382 -17.463 1.00 63.03 99 LEU A CA 1
ATOM 761 C C . LEU A 1 99 ? -3.342 -0.837 -16.785 1.00 63.03 99 LEU A C 1
ATOM 763 O O . LEU A 1 99 ? -3.334 -1.868 -16.127 1.00 63.03 99 LEU A O 1
ATOM 767 N N . SER A 1 100 ? -2.292 -0.026 -16.898 1.00 65.88 100 SER A N 1
ATOM 768 C CA . SER A 1 100 ? -0.988 -0.245 -16.284 1.00 65.88 100 SER A CA 1
ATOM 769 C C . SER A 1 100 ? -1.079 -0.232 -14.749 1.00 65.88 100 SER A C 1
ATOM 771 O O . SER A 1 100 ? -0.697 -1.205 -14.103 1.00 65.88 100 SER A O 1
ATOM 773 N N . LEU A 1 101 ? -1.720 0.784 -14.152 1.00 67.69 101 LEU A N 1
ATOM 774 C CA . LEU A 1 101 ? -1.935 0.853 -12.697 1.00 67.69 101 LEU A CA 1
ATOM 775 C C . LEU A 1 101 ? -2.803 -0.301 -12.173 1.00 67.69 101 LEU A C 1
ATOM 777 O O . LEU A 1 101 ? -2.503 -0.917 -11.155 1.00 67.69 101 LEU A O 1
ATOM 781 N N . VAL A 1 102 ? -3.902 -0.630 -12.856 1.00 68.69 102 VAL A N 1
ATOM 782 C CA . VAL A 1 102 ? -4.745 -1.753 -12.417 1.00 68.69 102 VAL A CA 1
ATOM 783 C C . VAL A 1 102 ? -4.013 -3.082 -12.606 1.00 68.69 102 VAL A C 1
ATOM 785 O O . VAL A 1 102 ? -4.061 -3.929 -11.716 1.00 68.69 102 VAL A O 1
ATOM 788 N N . GLY A 1 103 ? -3.325 -3.248 -13.736 1.00 63.84 103 GLY A N 1
ATOM 789 C CA . GLY A 1 103 ? -2.602 -4.451 -14.128 1.00 63.84 103 GLY A CA 1
ATOM 790 C C . GLY A 1 103 ? -1.447 -4.783 -13.192 1.00 63.84 103 GLY A C 1
ATOM 791 O O . GLY A 1 103 ? -1.342 -5.930 -12.758 1.00 63.84 103 GLY A O 1
ATOM 792 N N . SER A 1 104 ? -0.627 -3.804 -12.801 1.00 70.19 104 SER A N 1
ATOM 793 C CA . SER A 1 104 ? 0.524 -4.038 -11.914 1.00 70.19 104 SER A CA 1
ATOM 794 C C . SER A 1 104 ? 0.103 -4.465 -10.506 1.00 70.19 104 SER A C 1
ATOM 796 O O . SER A 1 104 ? 0.835 -5.167 -9.806 1.00 70.19 104 SER A O 1
ATOM 798 N N . GLY A 1 105 ? -1.124 -4.124 -10.097 1.00 66.06 105 GLY A N 1
ATOM 799 C CA . GLY A 1 105 ? -1.740 -4.641 -8.879 1.00 66.06 105 GLY A CA 1
ATOM 800 C C . GLY A 1 105 ? -2.088 -6.136 -8.932 1.00 66.06 105 GLY A C 1
ATOM 801 O O . GLY A 1 105 ? -2.266 -6.752 -7.880 1.00 66.06 105 GLY A O 1
ATOM 802 N N . LEU A 1 106 ? -2.195 -6.746 -10.113 1.00 72.88 106 LEU A N 1
ATOM 803 C CA . LEU A 1 106 ? -2.640 -8.137 -10.269 1.00 72.88 106 LEU A CA 1
ATOM 804 C C . LEU A 1 106 ? -1.509 -9.158 -10.119 1.00 72.88 106 LEU A C 1
ATOM 806 O O . LEU A 1 106 ? -1.784 -10.337 -9.882 1.00 72.88 106 LEU A O 1
ATOM 810 N N . TRP A 1 107 ? -0.255 -8.729 -10.250 1.00 71.81 107 TRP A N 1
ATOM 811 C CA . TRP A 1 107 ? 0.906 -9.615 -10.286 1.00 71.81 107 TRP A CA 1
ATOM 812 C C . TRP A 1 107 ? 1.737 -9.534 -9.003 1.00 71.81 107 TRP A C 1
ATOM 814 O O . TRP A 1 107 ? 1.748 -8.536 -8.282 1.00 71.81 107 TRP A O 1
ATOM 824 N N . VAL A 1 108 ? 2.420 -10.635 -8.702 1.00 69.62 108 VAL A N 1
ATOM 825 C CA . VAL A 1 108 ? 3.323 -10.772 -7.558 1.00 69.62 108 VAL A CA 1
ATOM 826 C C . VAL A 1 108 ? 4.768 -10.584 -8.025 1.00 69.62 108 VAL A C 1
ATOM 828 O O . VAL A 1 108 ? 5.140 -11.071 -9.089 1.00 69.62 108 VAL A O 1
ATOM 831 N N . ALA A 1 109 ? 5.591 -9.925 -7.203 1.00 62.88 109 ALA A N 1
ATOM 832 C CA . ALA A 1 109 ? 7.035 -9.872 -7.395 1.00 62.88 109 ALA A CA 1
ATOM 833 C C . ALA A 1 109 ? 7.648 -11.238 -7.072 1.00 62.88 109 ALA A C 1
ATOM 835 O O . ALA A 1 109 ? 7.755 -11.630 -5.908 1.00 62.88 109 ALA A O 1
ATOM 836 N N . GLY A 1 110 ? 8.040 -11.970 -8.112 1.00 61.84 110 GLY A N 1
ATOM 837 C CA . GLY A 1 110 ? 8.713 -13.258 -7.983 1.00 61.84 110 GLY A CA 1
ATOM 838 C C . GLY A 1 110 ? 7.779 -14.459 -7.762 1.00 61.84 110 GLY A C 1
ATOM 839 O O . GLY A 1 110 ? 6.555 -14.346 -7.802 1.00 61.84 110 GLY A O 1
ATOM 840 N N . PRO A 1 111 ? 8.346 -15.658 -7.542 1.00 62.69 111 PRO A N 1
ATOM 841 C CA . PRO A 1 111 ? 7.589 -16.912 -7.586 1.00 62.69 111 PRO A CA 1
ATOM 842 C C . PRO A 1 111 ? 6.834 -17.233 -6.286 1.00 62.69 111 PRO A C 1
ATOM 844 O O . PRO A 1 111 ? 6.158 -18.262 -6.202 1.00 62.69 111 PRO A O 1
ATOM 847 N N . VAL A 1 112 ? 6.984 -16.413 -5.239 1.00 72.19 112 VAL A N 1
ATOM 848 C CA . VAL A 1 112 ? 6.562 -16.768 -3.879 1.00 72.19 112 VAL A CA 1
ATOM 849 C C . VAL A 1 112 ? 5.395 -15.897 -3.421 1.00 72.19 112 VAL A C 1
ATOM 851 O O . VAL A 1 112 ? 5.548 -14.722 -3.111 1.00 72.19 112 VAL A O 1
ATOM 854 N N . TRP A 1 113 ? 4.222 -16.513 -3.284 1.00 81.94 113 TRP A N 1
ATOM 855 C CA . TRP A 1 113 ? 3.002 -15.861 -2.790 1.00 81.94 113 TRP A CA 1
ATOM 856 C C . TRP A 1 113 ? 2.993 -15.639 -1.263 1.00 81.94 113 TRP A C 1
ATOM 858 O O . TRP A 1 113 ? 2.358 -14.719 -0.746 1.00 81.94 113 TRP A O 1
ATOM 868 N N . MET A 1 114 ? 3.722 -16.473 -0.514 1.00 83.62 114 MET A N 1
ATOM 869 C CA . MET A 1 114 ? 3.680 -16.520 0.956 1.00 83.62 114 MET A CA 1
ATOM 870 C C . MET A 1 114 ? 4.017 -15.189 1.670 1.00 83.62 114 MET A C 1
ATOM 872 O O . MET A 1 114 ? 3.349 -14.873 2.656 1.00 83.62 114 MET A O 1
ATOM 876 N N . PRO A 1 115 ? 4.990 -14.371 1.218 1.00 84.50 115 PRO A N 1
ATOM 877 C CA . PRO A 1 115 ? 5.236 -13.053 1.807 1.00 84.50 115 PRO A CA 1
ATOM 878 C C . PRO A 1 115 ? 4.006 -12.136 1.766 1.00 84.50 115 PRO A C 1
ATOM 880 O O . PRO A 1 115 ? 3.708 -11.458 2.751 1.00 84.50 115 PRO A O 1
ATOM 883 N N . TYR A 1 116 ? 3.240 -12.168 0.671 1.00 84.31 116 TYR A N 1
ATOM 884 C CA . TYR A 1 116 ? 2.034 -11.354 0.509 1.00 84.31 116 TYR A CA 1
ATOM 885 C C . TYR A 1 116 ? 0.922 -11.795 1.452 1.00 84.31 116 TYR A C 1
ATOM 887 O O . TYR A 1 116 ? 0.249 -10.945 2.030 1.00 84.31 116 TYR A O 1
ATOM 895 N N . PHE A 1 117 ? 0.774 -13.102 1.683 1.00 89.38 117 PHE A N 1
ATOM 896 C CA . PHE A 1 117 ? -0.161 -13.617 2.683 1.00 89.38 117 PHE A CA 1
ATOM 897 C C . PHE A 1 117 ? 0.075 -12.985 4.059 1.00 89.38 117 PHE A C 1
ATOM 899 O O . PHE A 1 117 ? -0.852 -12.433 4.659 1.00 89.38 117 PHE A O 1
ATOM 906 N N . TRP A 1 118 ? 1.321 -13.004 4.539 1.00 90.06 118 TRP A N 1
ATOM 907 C CA . TRP A 1 118 ? 1.669 -12.418 5.833 1.00 90.06 118 TRP A CA 1
ATOM 908 C C . TRP A 1 118 ? 1.527 -10.899 5.840 1.00 90.06 118 TRP A C 1
ATOM 910 O O . TRP A 1 118 ? 0.976 -10.344 6.792 1.00 90.06 118 TRP A O 1
ATOM 920 N N . ALA A 1 119 ? 1.950 -10.231 4.768 1.00 91.06 119 ALA A N 1
ATOM 921 C CA . ALA A 1 119 ? 1.800 -8.791 4.624 1.00 91.06 119 ALA A CA 1
ATOM 922 C C . ALA A 1 119 ? 0.326 -8.365 4.738 1.00 91.06 119 ALA A C 1
ATOM 924 O O . ALA A 1 119 ? -0.024 -7.555 5.596 1.00 91.06 119 ALA A O 1
ATOM 925 N N . PHE A 1 120 ? -0.568 -8.980 3.961 1.00 93.31 120 PHE A N 1
ATOM 926 C CA . PHE A 1 120 ? -2.003 -8.698 4.014 1.00 93.31 120 PHE A CA 1
ATOM 927 C C . PHE A 1 120 ? -2.614 -9.050 5.374 1.00 93.31 120 PHE A C 1
ATOM 929 O O . PHE A 1 120 ? -3.420 -8.278 5.898 1.00 93.31 120 PHE A O 1
ATOM 936 N N . ALA A 1 121 ? -2.220 -10.174 5.980 1.00 92.25 121 ALA A N 1
ATOM 937 C CA . ALA A 1 121 ? -2.719 -10.588 7.290 1.00 92.25 121 ALA A CA 1
ATOM 938 C C . ALA A 1 121 ? -2.342 -9.606 8.415 1.00 92.25 121 ALA A C 1
ATOM 940 O O . ALA A 1 121 ? -3.117 -9.433 9.360 1.00 92.25 121 ALA A O 1
ATOM 941 N N . LEU A 1 122 ? -1.178 -8.956 8.315 1.00 93.06 122 LEU A N 1
ATOM 942 C CA . LEU A 1 122 ? -0.651 -8.039 9.329 1.00 93.06 122 LEU A CA 1
ATOM 943 C C . LEU A 1 122 ? -1.015 -6.567 9.083 1.00 93.06 122 LEU A C 1
ATOM 945 O O . LEU A 1 122 ? -1.015 -5.788 10.038 1.00 93.06 122 LEU A O 1
ATOM 949 N N . THR A 1 123 ? -1.354 -6.177 7.850 1.00 95.62 123 THR A N 1
ATOM 950 C CA . THR A 1 123 ? -1.603 -4.769 7.491 1.00 95.62 123 THR A CA 1
ATOM 951 C C . THR A 1 123 ? -3.024 -4.535 6.972 1.00 95.62 123 THR A C 1
ATOM 953 O O . THR A 1 123 ? -3.833 -3.897 7.653 1.00 95.62 123 THR A O 1
ATOM 956 N N . VAL A 1 124 ? -3.359 -5.092 5.808 1.00 96.12 124 VAL A N 1
ATOM 957 C CA . VAL A 1 124 ? -4.605 -4.825 5.076 1.00 96.12 124 VAL A CA 1
ATOM 958 C C . VAL A 1 124 ? -5.812 -5.394 5.812 1.00 96.12 124 VAL A C 1
ATOM 960 O O . VAL A 1 124 ? -6.778 -4.676 6.053 1.00 96.12 124 VAL A O 1
ATOM 963 N N . ALA A 1 125 ? -5.748 -6.651 6.248 1.00 95.69 125 ALA A N 1
ATOM 964 C CA . ALA A 1 125 ? -6.842 -7.308 6.955 1.00 95.69 125 ALA A CA 1
ATOM 965 C C . ALA A 1 125 ? -7.176 -6.603 8.297 1.00 95.69 125 ALA A C 1
ATOM 967 O O . ALA A 1 125 ? -8.339 -6.275 8.546 1.00 95.69 125 ALA A O 1
ATOM 968 N N . PRO A 1 126 ? -6.207 -6.267 9.174 1.00 94.88 126 PRO A N 1
ATOM 969 C CA . PRO A 1 126 ? -6.491 -5.485 10.377 1.00 94.88 126 PRO A CA 1
ATOM 970 C C . PRO A 1 126 ? -7.030 -4.080 10.094 1.00 94.88 126 PRO A C 1
ATOM 972 O O . PRO A 1 126 ? -7.845 -3.589 10.880 1.00 94.88 126 PRO A O 1
ATOM 975 N N . LEU A 1 127 ? -6.589 -3.430 9.012 1.00 96.19 127 LEU A N 1
ATOM 976 C CA . LEU A 1 127 ? -7.128 -2.141 8.581 1.00 96.19 127 LEU A CA 1
ATOM 977 C C . LEU A 1 127 ? -8.588 -2.288 8.143 1.00 96.19 127 LEU A C 1
ATOM 979 O O . LEU A 1 127 ? -9.456 -1.586 8.663 1.00 96.19 127 LEU A O 1
ATOM 983 N N . GLU A 1 128 ? -8.869 -3.245 7.261 1.00 96.56 128 GLU A N 1
ATOM 984 C CA . GLU A 1 128 ? -10.202 -3.571 6.757 1.00 96.56 128 GLU A CA 1
ATOM 985 C C . GLU A 1 128 ? -11.196 -3.828 7.887 1.00 96.56 128 GLU A C 1
ATOM 987 O O . GLU A 1 128 ? -12.275 -3.240 7.896 1.00 96.56 128 GLU A O 1
ATOM 992 N N . ARG A 1 129 ? -10.815 -4.588 8.917 1.00 94.50 129 ARG A N 1
ATOM 993 C CA . ARG A 1 129 ? -11.689 -4.811 10.082 1.00 94.50 129 ARG A CA 1
ATOM 994 C C . ARG A 1 129 ? -12.039 -3.535 10.847 1.00 94.50 129 ARG A C 1
ATOM 996 O O . ARG A 1 129 ? -13.055 -3.502 11.537 1.00 94.50 129 ARG A O 1
ATOM 1003 N N . ARG A 1 130 ? -11.198 -2.499 10.781 1.00 93.94 130 ARG A N 1
ATOM 1004 C CA . ARG A 1 130 ? -11.406 -1.232 11.502 1.00 93.94 130 ARG A CA 1
ATOM 1005 C C . ARG A 1 130 ? -12.199 -0.212 10.701 1.00 93.94 130 ARG A C 1
ATOM 1007 O O . ARG A 1 130 ? -12.884 0.607 11.309 1.00 93.94 130 ARG A O 1
ATOM 1014 N N . ILE A 1 131 ? -12.077 -0.220 9.373 1.00 94.25 131 ILE A N 1
ATOM 1015 C CA . ILE A 1 131 ? -12.665 0.825 8.520 1.00 94.25 131 ILE A CA 1
ATOM 1016 C C . ILE A 1 131 ? -13.648 0.300 7.469 1.00 94.25 131 ILE A C 1
ATOM 1018 O O . ILE A 1 131 ? -14.344 1.108 6.863 1.00 94.25 131 ILE A O 1
ATOM 1022 N N . GLY A 1 132 ? -13.762 -1.016 7.297 1.00 94.50 132 GLY A N 1
ATOM 1023 C CA . GLY A 1 132 ? -14.582 -1.681 6.283 1.00 94.50 132 GLY A CA 1
ATOM 1024 C C . GLY A 1 132 ? -13.852 -1.885 4.949 1.00 94.50 132 GLY A C 1
ATOM 1025 O O . GLY A 1 132 ? -12.934 -1.135 4.612 1.00 94.50 132 GLY A O 1
ATOM 1026 N N . GLY A 1 133 ? -14.305 -2.879 4.174 1.00 92.38 133 GLY A N 1
ATOM 1027 C CA . GLY A 1 133 ? -13.677 -3.320 2.918 1.00 92.38 133 GLY A CA 1
ATOM 1028 C C . GLY A 1 133 ? -13.488 -2.210 1.890 1.00 92.38 133 GLY A C 1
ATOM 1029 O O . GLY A 1 133 ? -12.367 -1.965 1.465 1.00 92.38 133 GLY A O 1
ATOM 1030 N N . LEU A 1 134 ? -14.546 -1.459 1.564 1.00 93.25 134 LEU A N 1
ATOM 1031 C CA . LEU A 1 134 ? -14.463 -0.376 0.571 1.00 93.25 134 LEU A CA 1
ATOM 1032 C C . LEU A 1 134 ? -13.475 0.728 0.970 1.00 93.25 134 LEU A C 1
ATOM 1034 O O . LEU A 1 134 ? -12.773 1.273 0.124 1.00 93.25 134 LEU A O 1
ATOM 1038 N N . ARG A 1 135 ? -13.393 1.061 2.265 1.00 94.44 135 ARG A N 1
ATOM 1039 C CA . ARG A 1 135 ? -12.459 2.088 2.745 1.00 94.44 135 ARG A CA 1
ATOM 1040 C C . ARG A 1 135 ? -11.027 1.564 2.765 1.00 94.44 135 ARG A C 1
ATOM 10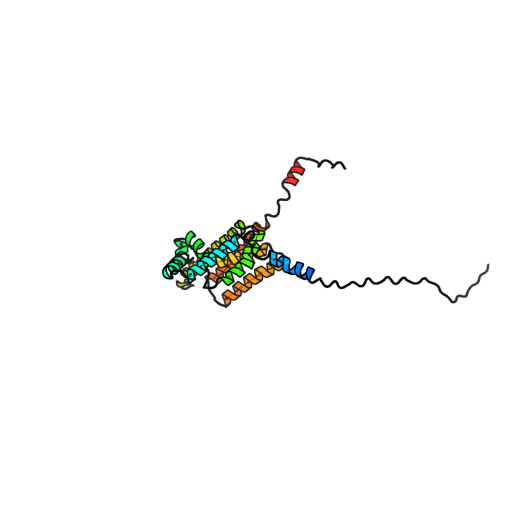42 O O . ARG A 1 135 ? -10.124 2.330 2.459 1.00 94.44 135 ARG A O 1
ATOM 1049 N N . ALA A 1 136 ? -10.818 0.289 3.089 1.00 96.06 136 ALA A N 1
ATOM 1050 C CA . ALA A 1 136 ? -9.504 -0.340 2.985 1.00 96.06 136 ALA A CA 1
ATOM 1051 C C . ALA A 1 136 ? -9.033 -0.444 1.530 1.00 96.06 136 ALA A C 1
ATOM 1053 O O . ALA A 1 136 ? -7.901 -0.065 1.255 1.00 96.06 136 ALA A O 1
ATOM 1054 N N . LEU A 1 137 ? -9.914 -0.839 0.604 1.00 94.56 137 LEU A N 1
ATOM 1055 C CA . LEU A 1 137 ? -9.650 -0.827 -0.836 1.00 94.56 137 LEU A CA 1
ATOM 1056 C C . LEU A 1 137 ? -9.255 0.574 -1.317 1.00 94.56 137 LEU A C 1
ATOM 1058 O O . LEU A 1 137 ? -8.248 0.720 -1.998 1.00 94.56 137 LEU A O 1
ATOM 1062 N N . ALA A 1 138 ? -9.997 1.611 -0.920 1.00 94.44 138 ALA A N 1
ATOM 1063 C CA . ALA A 1 138 ? -9.679 2.987 -1.299 1.00 94.44 138 ALA A CA 1
ATOM 1064 C C . ALA A 1 138 ? -8.319 3.455 -0.749 1.00 94.44 138 ALA A C 1
ATOM 1066 O O . ALA A 1 138 ? -7.567 4.105 -1.465 1.00 94.44 138 ALA A O 1
ATOM 1067 N N . VAL A 1 139 ? -7.982 3.115 0.502 1.00 96.56 139 VAL A N 1
ATOM 1068 C CA . VAL A 1 139 ? -6.669 3.433 1.095 1.00 96.56 139 VAL A CA 1
ATOM 1069 C C . VAL A 1 139 ? -5.547 2.702 0.358 1.00 96.56 139 VAL A C 1
ATOM 1071 O O . VAL A 1 139 ? -4.545 3.321 0.011 1.00 96.56 139 VAL A O 1
ATOM 1074 N N . PHE A 1 140 ? -5.725 1.405 0.104 1.00 94.94 140 PHE A N 1
ATOM 1075 C CA . PHE A 1 140 ? -4.766 0.578 -0.621 1.00 94.94 140 PHE A CA 1
ATOM 1076 C C . PHE A 1 140 ? -4.528 1.123 -2.034 1.00 94.94 140 PHE A C 1
ATOM 1078 O O . PHE A 1 140 ? -3.388 1.375 -2.411 1.00 94.94 140 PHE A O 1
ATOM 1085 N N . GLY A 1 141 ? -5.606 1.369 -2.785 1.00 90.62 141 GLY A N 1
ATOM 1086 C CA . GLY A 1 141 ? -5.549 1.884 -4.152 1.00 90.62 141 GLY A CA 1
ATOM 1087 C C . GLY A 1 141 ? -4.966 3.294 -4.238 1.00 90.62 141 GLY A C 1
ATOM 1088 O O . GLY A 1 141 ? -4.146 3.559 -5.107 1.00 90.62 141 GLY A O 1
ATOM 1089 N N . ALA A 1 142 ? -5.316 4.193 -3.312 1.00 91.38 142 ALA A N 1
ATOM 1090 C CA . ALA A 1 142 ? -4.728 5.534 -3.273 1.00 91.38 142 ALA A CA 1
ATOM 1091 C C . ALA A 1 142 ? -3.214 5.486 -3.029 1.00 91.38 142 ALA A C 1
ATOM 1093 O O . ALA A 1 142 ? -2.467 6.226 -3.659 1.00 91.38 142 ALA A O 1
ATOM 1094 N N . GLY A 1 143 ? -2.773 4.598 -2.135 1.00 91.19 143 GLY A N 1
ATOM 1095 C CA . GLY A 1 143 ? -1.361 4.338 -1.880 1.00 91.19 143 GLY A CA 1
ATOM 1096 C C . GLY A 1 143 ? -0.617 3.829 -3.099 1.00 91.19 143 GLY A C 1
ATOM 1097 O O . GLY A 1 143 ? 0.407 4.392 -3.469 1.00 91.19 143 GLY A O 1
ATOM 1098 N N . HIS A 1 144 ? -1.184 2.803 -3.732 1.00 89.94 144 HIS A N 1
ATOM 1099 C CA . HIS A 1 144 ? -0.695 2.229 -4.978 1.00 89.94 144 HIS A CA 1
ATOM 1100 C C . HIS A 1 144 ? -0.483 3.308 -6.047 1.00 89.94 144 HIS A C 1
ATOM 1102 O O . HIS A 1 144 ? 0.643 3.535 -6.473 1.00 89.94 144 HIS A O 1
ATOM 1108 N N . VAL A 1 145 ? -1.541 4.044 -6.399 1.00 87.25 145 VAL A N 1
ATOM 1109 C CA . VAL A 1 145 ? -1.481 5.054 -7.463 1.00 87.25 145 VAL A CA 1
ATOM 1110 C C . VAL A 1 145 ? -0.518 6.187 -7.106 1.00 87.25 145 VAL A C 1
ATOM 1112 O O . VAL A 1 145 ? 0.321 6.557 -7.919 1.00 87.25 145 VAL A O 1
ATOM 1115 N N . ALA A 1 146 ? -0.607 6.741 -5.893 1.00 89.38 146 ALA A N 1
ATOM 1116 C CA . ALA A 1 146 ? 0.223 7.881 -5.509 1.00 89.38 146 ALA A CA 1
ATOM 1117 C C . ALA A 1 146 ? 1.717 7.528 -5.451 1.00 89.38 146 ALA A C 1
ATOM 1119 O O . ALA A 1 146 ? 2.543 8.323 -5.891 1.00 89.38 146 ALA A O 1
ATOM 1120 N N . ALA A 1 147 ? 2.069 6.352 -4.923 1.00 87.94 147 ALA A N 1
ATOM 1121 C CA . ALA A 1 147 ? 3.459 5.920 -4.822 1.00 87.94 147 ALA A CA 1
ATOM 1122 C C . ALA A 1 147 ? 4.058 5.561 -6.187 1.00 87.94 147 ALA A C 1
ATOM 1124 O O . ALA A 1 147 ? 5.199 5.939 -6.451 1.00 87.94 147 ALA A O 1
ATOM 1125 N N . THR A 1 148 ? 3.288 4.917 -7.072 1.00 85.06 148 THR A N 1
ATOM 1126 C CA . THR A 1 148 ? 3.717 4.654 -8.454 1.00 85.06 148 THR A CA 1
ATOM 1127 C C . THR A 1 148 ? 3.955 5.960 -9.207 1.00 85.06 148 THR A C 1
ATOM 1129 O O . THR A 1 148 ? 5.027 6.160 -9.762 1.00 85.06 148 THR A O 1
ATOM 1132 N N . LEU A 1 149 ? 3.017 6.913 -9.162 1.00 84.69 149 LEU A N 1
ATOM 1133 C CA . LEU A 1 149 ? 3.202 8.198 -9.850 1.00 84.69 149 LEU A CA 1
ATOM 1134 C C . LEU A 1 149 ? 4.409 8.982 -9.316 1.00 84.69 149 LEU A C 1
ATOM 1136 O O . LEU A 1 149 ? 5.131 9.608 -10.090 1.00 84.69 149 LEU A O 1
ATOM 1140 N N . LEU A 1 150 ? 4.637 8.955 -8.000 1.00 86.44 150 LEU A N 1
ATOM 1141 C CA . LEU A 1 150 ? 5.746 9.676 -7.380 1.00 86.44 150 LEU A CA 1
ATOM 1142 C C . LEU A 1 150 ? 7.099 9.029 -7.705 1.00 86.44 150 LEU A C 1
ATOM 1144 O O . LEU A 1 150 ? 8.023 9.739 -8.091 1.00 86.44 150 LEU A O 1
ATOM 1148 N N . SER A 1 151 ? 7.215 7.705 -7.585 1.00 82.81 151 SER A N 1
ATOM 1149 C CA . SER A 1 151 ? 8.453 6.980 -7.907 1.00 82.81 151 SER A CA 1
ATOM 1150 C C . SER A 1 151 ? 8.817 7.111 -9.387 1.00 82.81 151 SER A C 1
ATOM 1152 O O . SER A 1 151 ? 9.939 7.499 -9.705 1.00 82.81 151 SER A O 1
ATOM 1154 N N . GLN A 1 152 ? 7.854 6.914 -10.287 1.00 81.12 152 GLN A N 1
ATOM 1155 C CA . GLN A 1 152 ? 8.071 7.030 -11.731 1.00 81.12 152 GLN A CA 1
ATOM 1156 C C . GLN A 1 152 ? 8.378 8.470 -12.152 1.00 81.12 152 GLN A C 1
ATOM 1158 O O . GLN A 1 152 ? 9.256 8.700 -12.979 1.00 81.12 152 GLN A O 1
ATOM 1163 N N . GLY A 1 153 ? 7.747 9.466 -11.521 1.00 81.00 153 GLY A N 1
ATOM 1164 C CA . GLY A 1 153 ? 8.121 10.869 -11.709 1.00 81.00 153 GLY A CA 1
ATOM 1165 C C . GLY A 1 153 ? 9.584 11.149 -11.341 1.00 81.00 153 GLY A C 1
ATOM 1166 O O . GLY A 1 153 ? 10.284 11.854 -12.073 1.00 81.00 153 GLY A O 1
ATOM 1167 N N . VAL A 1 154 ? 10.078 10.571 -10.241 1.00 83.31 154 VAL A N 1
ATOM 1168 C CA . VAL A 1 154 ? 11.494 10.692 -9.852 1.00 83.31 154 VAL A CA 1
ATOM 1169 C C . VAL A 1 154 ? 12.418 10.006 -10.858 1.00 83.31 154 VAL A C 1
ATOM 1171 O O . VAL A 1 154 ? 13.426 10.595 -11.237 1.00 83.31 154 VAL A O 1
ATOM 1174 N N . VAL A 1 155 ? 12.071 8.816 -11.352 1.00 81.25 155 VAL A N 1
ATOM 1175 C CA . VAL A 1 155 ? 12.860 8.143 -12.397 1.00 81.25 155 VAL A CA 1
ATOM 1176 C C . VAL A 1 155 ? 12.927 8.985 -13.669 1.00 81.25 155 VAL A C 1
ATOM 1178 O O . VAL A 1 155 ? 14.019 9.277 -14.151 1.00 81.25 155 VAL A O 1
ATOM 1181 N N . ILE A 1 156 ? 11.778 9.438 -14.181 1.00 80.69 156 ILE A N 1
ATOM 1182 C CA . ILE A 1 156 ? 11.700 10.244 -15.408 1.00 80.69 156 ILE A CA 1
ATOM 1183 C C . ILE A 1 156 ? 12.557 11.506 -15.275 1.00 80.69 156 ILE A C 1
ATOM 1185 O O . ILE A 1 156 ? 13.320 11.837 -16.180 1.00 80.69 156 ILE A O 1
ATOM 1189 N N . THR A 1 157 ? 12.464 12.203 -14.140 1.00 81.06 157 THR A N 1
ATOM 1190 C CA . THR A 1 157 ? 13.252 13.422 -13.902 1.00 81.06 157 THR A CA 1
ATOM 1191 C C . THR A 1 157 ? 14.745 13.148 -13.760 1.00 81.06 157 THR A C 1
ATOM 1193 O O . THR A 1 157 ? 15.544 13.902 -14.312 1.00 81.06 157 THR A O 1
ATOM 1196 N N . ALA A 1 158 ? 15.137 12.067 -13.083 1.00 81.56 158 ALA A N 1
ATOM 1197 C CA . ALA A 1 158 ? 16.537 11.680 -12.944 1.00 81.56 158 ALA A CA 1
ATOM 1198 C C . ALA A 1 158 ? 17.165 11.314 -14.298 1.00 81.56 158 ALA A C 1
ATOM 1200 O O . ALA A 1 158 ? 18.276 11.753 -14.596 1.00 81.56 158 ALA A O 1
ATOM 1201 N N . VAL A 1 159 ? 16.439 10.572 -15.139 1.00 80.88 159 VAL A N 1
ATOM 1202 C CA . VAL A 1 159 ? 16.892 10.206 -16.488 1.00 80.88 159 VAL A CA 1
ATOM 1203 C C . VAL A 1 159 ? 16.961 11.440 -17.389 1.00 80.88 159 VAL A C 1
ATOM 1205 O O . VAL A 1 159 ? 17.980 11.665 -18.038 1.00 80.88 159 VAL A O 1
ATOM 1208 N N . ALA A 1 160 ? 15.935 12.299 -17.380 1.00 81.25 160 ALA A N 1
ATOM 1209 C CA . ALA A 1 160 ? 15.919 13.531 -18.174 1.00 81.25 160 ALA A CA 1
ATOM 1210 C C . ALA A 1 160 ? 17.045 14.510 -17.792 1.00 81.25 160 ALA A C 1
ATOM 1212 O O . ALA A 1 160 ? 17.551 15.234 -18.647 1.00 81.25 160 ALA A O 1
ATOM 1213 N N . ALA A 1 161 ? 17.459 14.521 -16.522 1.00 84.12 161 ALA A N 1
ATOM 1214 C CA . ALA A 1 161 ? 18.585 15.315 -16.034 1.00 84.12 161 ALA A CA 1
ATOM 1215 C C . ALA A 1 161 ? 19.963 14.666 -16.291 1.00 84.12 161 ALA A C 1
ATOM 1217 O O . ALA A 1 161 ? 20.981 15.239 -15.905 1.00 84.12 161 ALA A O 1
ATOM 1218 N N . GLY A 1 162 ? 20.015 13.476 -16.904 1.00 78.81 162 GLY A N 1
ATOM 1219 C CA . GLY A 1 162 ? 21.250 12.718 -17.139 1.00 78.81 162 GLY A CA 1
ATOM 1220 C C . GLY A 1 162 ? 21.848 12.073 -15.882 1.00 78.81 162 GLY A C 1
ATOM 1221 O O . GLY A 1 162 ? 22.992 11.629 -15.908 1.00 78.81 162 GLY A O 1
ATOM 1222 N N . GLY A 1 163 ? 21.099 12.030 -14.776 1.00 74.12 163 GLY A N 1
ATOM 1223 C CA . GLY A 1 163 ? 21.533 11.478 -13.489 1.00 74.12 163 GLY A CA 1
ATOM 1224 C C . GLY A 1 163 ? 21.241 9.986 -13.300 1.00 74.12 163 GLY A C 1
ATOM 1225 O O . GLY A 1 163 ? 21.620 9.426 -12.274 1.00 74.12 163 GLY A O 1
ATOM 1226 N N . ALA A 1 164 ? 20.565 9.344 -14.256 1.00 71.38 164 ALA A N 1
ATOM 1227 C CA . ALA A 1 164 ? 20.191 7.933 -14.221 1.00 71.38 164 ALA A CA 1
ATOM 1228 C C . ALA A 1 164 ? 20.278 7.301 -15.619 1.00 71.38 164 ALA A C 1
ATOM 1230 O O . ALA A 1 164 ? 20.070 7.978 -16.627 1.00 71.38 164 ALA A O 1
ATOM 1231 N N . ALA A 1 165 ? 20.581 6.000 -15.673 1.00 73.75 165 ALA A N 1
ATOM 1232 C CA . ALA A 1 165 ? 20.616 5.249 -16.924 1.00 73.75 165 ALA A CA 1
ATOM 1233 C C . ALA A 1 165 ? 19.205 5.141 -17.541 1.00 73.75 165 ALA A C 1
ATOM 1235 O O . ALA A 1 165 ? 18.247 4.947 -16.791 1.00 73.75 165 ALA A O 1
ATOM 1236 N N . PRO A 1 166 ? 19.055 5.220 -18.877 1.00 68.12 166 PRO A N 1
ATOM 1237 C CA . PRO A 1 166 ? 17.755 5.101 -19.545 1.00 68.12 166 PRO A CA 1
ATOM 1238 C C . PRO A 1 166 ? 17.001 3.806 -19.217 1.00 68.12 166 PRO A C 1
ATOM 1240 O O . PRO A 1 166 ? 15.782 3.843 -19.098 1.00 68.12 166 PRO A O 1
ATOM 1243 N N . ASP A 1 167 ? 17.721 2.706 -18.982 1.00 66.81 167 ASP A N 1
ATOM 1244 C CA . ASP A 1 167 ? 17.160 1.387 -18.651 1.00 66.81 167 ASP A CA 1
ATOM 1245 C C . ASP A 1 167 ? 16.319 1.386 -17.355 1.00 66.81 167 ASP A C 1
ATOM 1247 O O . ASP A 1 167 ? 15.483 0.508 -17.155 1.00 66.81 167 ASP A O 1
ATOM 1251 N N . LEU A 1 168 ? 16.481 2.389 -16.475 1.00 64.62 168 LEU A N 1
ATOM 1252 C CA . LEU A 1 168 ? 15.623 2.569 -15.292 1.00 64.62 168 LEU A CA 1
ATOM 1253 C C . LEU A 1 168 ? 14.170 2.908 -15.649 1.00 64.62 168 LEU A C 1
ATOM 1255 O O . LEU A 1 168 ? 13.290 2.716 -14.814 1.00 64.62 168 LEU A O 1
ATOM 1259 N N . LEU A 1 169 ? 13.905 3.397 -16.864 1.00 60.09 169 LEU A N 1
ATOM 1260 C CA . LEU A 1 169 ? 12.543 3.655 -17.341 1.00 60.09 169 LEU A CA 1
ATOM 1261 C C . LEU A 1 169 ? 11.737 2.365 -17.532 1.00 60.09 169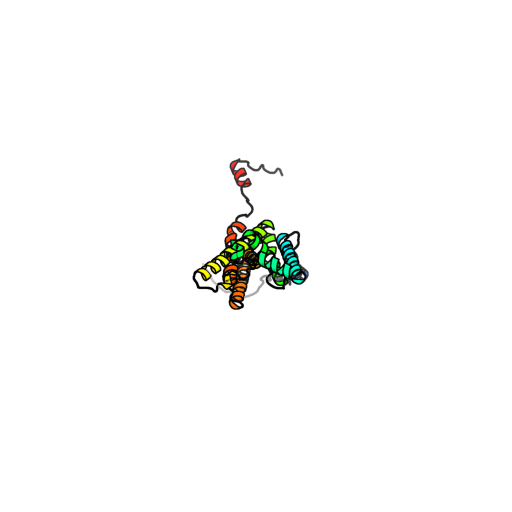 LEU A C 1
ATOM 1263 O O . LEU A 1 169 ? 10.512 2.423 -17.432 1.00 60.09 169 LEU A O 1
ATOM 1267 N N . ASP A 1 170 ? 12.421 1.236 -17.749 1.00 56.94 170 ASP A N 1
ATOM 1268 C CA . ASP A 1 170 ? 11.836 -0.095 -17.949 1.00 56.94 170 ASP A CA 1
ATOM 1269 C C . ASP A 1 170 ? 11.842 -0.940 -16.658 1.00 56.94 170 ASP A C 1
ATOM 1271 O O . ASP A 1 170 ? 11.445 -2.110 -16.660 1.00 56.94 170 ASP A O 1
ATOM 1275 N N . ALA A 1 171 ? 12.302 -0.371 -15.535 1.00 60.41 171 ALA A N 1
ATOM 1276 C CA . ALA A 1 171 ? 12.352 -1.065 -14.254 1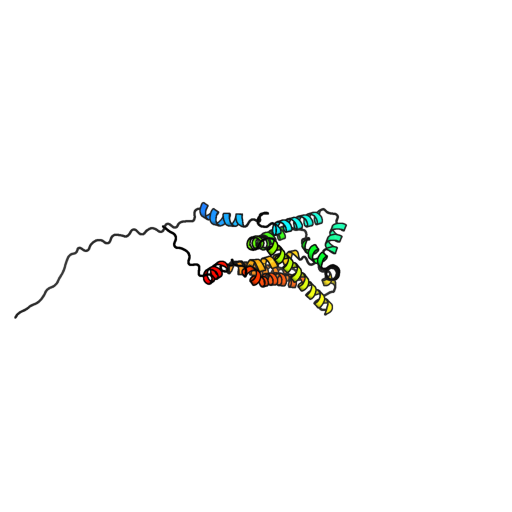.00 60.41 171 ALA A CA 1
ATOM 1277 C C . ALA A 1 171 ? 10.935 -1.412 -13.766 1.00 60.41 171 ALA A C 1
ATOM 1279 O O . ALA A 1 171 ? 10.071 -0.549 -13.586 1.00 60.41 171 ALA A O 1
ATOM 1280 N N . MET A 1 172 ? 10.705 -2.706 -13.538 1.00 53.22 172 MET A N 1
ATOM 1281 C CA . MET A 1 172 ? 9.401 -3.246 -13.169 1.00 53.22 172 MET A CA 1
ATOM 1282 C C . MET A 1 172 ? 8.973 -2.783 -11.771 1.00 53.22 172 MET A C 1
ATOM 1284 O O . MET A 1 172 ? 9.565 -3.170 -10.765 1.00 53.22 172 MET A O 1
ATOM 1288 N N . ASP A 1 173 ? 7.888 -2.012 -11.709 1.00 63.09 173 ASP A N 1
ATOM 1289 C CA . ASP A 1 173 ? 7.283 -1.542 -10.464 1.00 63.09 173 ASP A CA 1
ATOM 1290 C C . ASP A 1 173 ? 6.042 -2.376 -10.102 1.00 63.09 173 ASP A C 1
ATOM 1292 O O . ASP A 1 173 ? 5.095 -2.502 -10.878 1.00 63.09 173 ASP A O 1
ATOM 1296 N N . ILE A 1 174 ? 6.040 -2.975 -8.909 1.00 62.88 174 ILE A N 1
ATOM 1297 C CA . ILE A 1 174 ? 4.969 -3.865 -8.446 1.00 62.88 174 ILE A CA 1
ATOM 1298 C C . ILE A 1 174 ? 4.211 -3.173 -7.323 1.00 62.88 174 ILE A C 1
ATOM 1300 O O . ILE A 1 174 ? 4.535 -3.263 -6.129 1.00 62.88 174 ILE A O 1
ATOM 1304 N N . GLY A 1 175 ? 3.132 -2.501 -7.714 1.00 71.12 175 GLY A N 1
ATOM 1305 C CA . GLY A 1 175 ? 2.415 -1.603 -6.821 1.00 71.12 175 GLY A CA 1
ATOM 1306 C C . GLY A 1 175 ? 1.584 -2.289 -5.726 1.00 71.12 175 GLY A C 1
ATOM 1307 O O . GLY A 1 175 ? 0.995 -1.604 -4.886 1.00 71.12 175 GLY A O 1
ATOM 1308 N N . VAL A 1 176 ? 1.531 -3.627 -5.663 1.00 83.50 176 VAL A N 1
ATOM 1309 C CA . VAL A 1 176 ? 0.938 -4.346 -4.514 1.00 83.50 176 VAL A CA 1
ATOM 1310 C C . VAL A 1 176 ? 1.658 -3.970 -3.214 1.00 83.50 176 VAL A C 1
ATOM 1312 O O . VAL A 1 176 ? 1.022 -3.776 -2.174 1.00 83.50 176 VAL A O 1
ATOM 1315 N N . SER A 1 177 ? 2.987 -3.830 -3.274 1.00 87.38 177 SER A N 1
ATOM 1316 C CA . SER A 1 177 ? 3.822 -3.476 -2.120 1.00 87.38 177 SER A CA 1
ATOM 1317 C C . SER A 1 177 ? 3.489 -2.079 -1.572 1.00 87.38 177 SER A C 1
ATOM 1319 O O . SER A 1 177 ? 3.395 -1.896 -0.353 1.00 87.38 177 SER A O 1
ATOM 1321 N N . TYR A 1 178 ? 3.183 -1.122 -2.452 1.00 90.69 178 TYR A N 1
ATOM 1322 C CA . TYR A 1 178 ? 2.739 0.220 -2.079 1.00 90.69 178 TYR A CA 1
ATOM 1323 C C . TYR A 1 178 ? 1.408 0.199 -1.341 1.00 90.69 178 TYR A C 1
ATOM 1325 O O . TYR A 1 178 ? 1.300 0.755 -0.249 1.00 90.69 178 TYR A O 1
ATOM 1333 N N . GLY A 1 179 ? 0.410 -0.513 -1.867 1.00 92.19 179 GLY A N 1
ATOM 1334 C CA . GLY A 1 179 ? -0.882 -0.628 -1.194 1.00 92.19 179 GLY A CA 1
ATOM 1335 C C . GLY A 1 179 ? -0.766 -1.244 0.208 1.00 92.19 179 GLY A C 1
ATOM 1336 O O . GLY A 1 179 ? -1.423 -0.788 1.153 1.00 92.19 179 GLY A O 1
ATOM 1337 N N . VAL A 1 180 ? 0.121 -2.231 0.386 1.00 94.31 180 VAL A N 1
ATOM 1338 C CA . VAL A 1 180 ? 0.431 -2.844 1.690 1.00 94.31 180 VAL A CA 1
ATOM 1339 C C . VAL A 1 180 ? 1.070 -1.835 2.651 1.00 94.31 180 VAL A C 1
ATOM 1341 O O . VAL A 1 180 ? 0.624 -1.726 3.799 1.00 94.31 180 VAL A O 1
ATOM 1344 N N . LEU A 1 181 ? 2.087 -1.087 2.214 1.00 95.31 181 LEU A N 1
ATOM 1345 C CA . LEU A 1 181 ? 2.787 -0.094 3.041 1.00 95.31 181 LEU A CA 1
ATOM 1346 C C . LEU A 1 181 ? 1.895 1.097 3.400 1.00 95.31 181 LEU A C 1
ATOM 1348 O O . LEU A 1 181 ? 1.870 1.527 4.556 1.00 95.31 181 LEU A O 1
ATOM 1352 N N . THR A 1 182 ? 1.081 1.577 2.463 1.00 97.25 182 THR A N 1
ATOM 1353 C CA . THR A 1 182 ? 0.052 2.584 2.744 1.00 97.25 182 THR A CA 1
ATOM 1354 C C . THR A 1 182 ? -0.961 2.068 3.757 1.00 97.25 182 THR A C 1
ATOM 1356 O O . THR A 1 182 ? -1.316 2.785 4.697 1.00 97.25 182 THR A O 1
ATOM 1359 N N . SER A 1 183 ? -1.380 0.806 3.639 1.00 97.88 183 SER A N 1
ATOM 1360 C CA . SER A 1 183 ? -2.282 0.184 4.612 1.00 97.88 183 SER A CA 1
ATOM 1361 C C . SER A 1 183 ? -1.648 0.078 6.002 1.00 97.88 183 SER A C 1
ATOM 1363 O O . SER A 1 183 ? -2.324 0.340 6.998 1.00 97.88 183 SER A O 1
ATOM 1365 N N . LEU A 1 184 ? -0.349 -0.234 6.094 1.00 97.94 184 LEU A N 1
ATOM 1366 C CA . LEU A 1 184 ? 0.408 -0.233 7.352 1.00 97.94 184 LEU A CA 1
ATOM 1367 C C . LEU A 1 184 ? 0.457 1.168 7.981 1.00 97.94 184 LEU A C 1
ATOM 1369 O O . LEU A 1 184 ? 0.135 1.326 9.163 1.00 97.94 184 LEU A O 1
ATOM 1373 N N . GLY A 1 185 ? 0.804 2.189 7.191 1.00 97.75 185 GLY A N 1
ATOM 1374 C CA . GLY A 1 185 ? 0.839 3.584 7.633 1.00 97.75 185 GLY A CA 1
ATOM 1375 C C . GLY A 1 185 ? -0.524 4.056 8.140 1.00 97.75 185 GLY A C 1
ATOM 1376 O O . GLY A 1 185 ? -0.631 4.615 9.234 1.00 97.75 185 GLY A O 1
ATOM 1377 N N . ALA A 1 186 ? -1.594 3.748 7.404 1.00 97.81 186 ALA A N 1
ATOM 1378 C CA . ALA A 1 186 ? -2.970 4.052 7.789 1.00 97.81 186 ALA A CA 1
ATOM 1379 C C . ALA A 1 186 ? -3.396 3.318 9.071 1.00 97.81 186 ALA A C 1
ATOM 1381 O O . ALA A 1 186 ? -3.949 3.932 9.993 1.00 97.81 186 ALA A O 1
ATOM 1382 N N . LEU A 1 187 ? -3.096 2.018 9.169 1.00 97.50 187 LEU A N 1
ATOM 1383 C CA . LEU A 1 187 ? -3.389 1.193 10.339 1.00 97.50 187 LEU A CA 1
ATOM 1384 C C . LEU A 1 187 ? -2.717 1.750 11.593 1.00 97.50 187 LEU A C 1
ATOM 1386 O O . LEU A 1 187 ? -3.377 1.856 12.628 1.00 97.50 187 LEU A O 1
ATOM 1390 N N . ALA A 1 188 ? -1.453 2.176 11.506 1.00 97.38 188 ALA A N 1
ATOM 1391 C CA . ALA A 1 188 ? -0.716 2.782 12.617 1.00 97.38 188 ALA A CA 1
ATOM 1392 C C . ALA A 1 188 ? -1.448 4.001 13.213 1.00 97.38 188 ALA A C 1
ATOM 1394 O O . ALA A 1 188 ? -1.397 4.262 14.423 1.00 97.38 188 ALA A O 1
ATOM 1395 N N . GLY A 1 189 ? -2.212 4.713 12.383 1.00 96.19 189 GLY A N 1
ATOM 1396 C CA . GLY A 1 189 ? -3.065 5.819 12.794 1.00 96.19 189 GLY A CA 1
ATOM 1397 C C . GLY A 1 189 ? -4.222 5.417 13.702 1.00 96.19 189 GLY A C 1
ATOM 1398 O O . GLY A 1 189 ? -4.668 6.234 14.509 1.00 96.19 189 GLY A O 1
ATOM 1399 N N . LEU A 1 190 ? -4.678 4.173 13.607 1.00 94.75 190 LEU A N 1
ATOM 1400 C CA . LEU A 1 190 ? -5.797 3.615 14.365 1.00 94.75 190 LEU A CA 1
ATOM 1401 C C . LEU A 1 190 ? -5.341 2.815 15.594 1.00 94.75 190 LEU A C 1
ATOM 1403 O O . LEU A 1 190 ? -6.174 2.395 16.400 1.00 94.75 190 LEU A O 1
ATOM 1407 N N . LEU A 1 191 ? -4.035 2.584 15.742 1.00 94.06 191 LEU A N 1
ATOM 1408 C CA . LEU A 1 191 ? -3.438 1.922 16.899 1.00 94.06 191 LEU A CA 1
ATOM 1409 C C . LEU A 1 191 ? -3.169 2.916 18.042 1.00 94.06 191 LEU A C 1
ATOM 1411 O O . LEU A 1 191 ? -3.010 4.125 17.834 1.00 94.06 191 LEU A O 1
ATOM 1415 N N . GLY A 1 192 ? -3.084 2.378 19.265 1.00 93.50 192 GLY A N 1
ATOM 1416 C CA . GLY A 1 192 ? -2.579 3.113 20.427 1.00 93.50 192 GLY A CA 1
ATOM 1417 C C . GLY A 1 192 ? -1.094 3.490 20.274 1.00 93.50 192 GLY A C 1
ATOM 1418 O O . GLY A 1 192 ? -0.430 2.987 19.364 1.00 93.50 192 GLY A O 1
ATOM 1419 N N . PRO A 1 193 ? -0.543 4.342 21.160 1.00 93.81 193 PRO A N 1
ATOM 1420 C CA . PRO A 1 193 ? 0.791 4.930 20.995 1.00 93.81 193 PRO A CA 1
ATOM 1421 C C . PRO A 1 193 ? 1.908 3.907 20.753 1.00 93.81 193 PRO A C 1
ATOM 1423 O O . PRO A 1 193 ? 2.700 4.072 19.828 1.00 93.81 193 PRO A O 1
ATOM 1426 N N . THR A 1 194 ? 1.940 2.821 21.529 1.00 95.06 194 THR A N 1
ATOM 1427 C CA . THR A 1 194 ? 2.945 1.757 21.378 1.00 95.06 194 THR A CA 1
ATOM 1428 C C . THR A 1 194 ? 2.780 1.006 20.060 1.00 95.06 194 THR A C 1
ATOM 1430 O O . THR A 1 194 ? 3.742 0.863 19.314 1.00 95.06 194 THR A O 1
ATOM 1433 N N . GLY A 1 195 ? 1.554 0.589 19.723 1.00 93.69 195 GLY A N 1
ATOM 1434 C CA . GLY A 1 195 ? 1.282 -0.129 18.473 1.00 93.69 195 GLY A CA 1
ATOM 1435 C C . GLY A 1 195 ? 1.608 0.704 17.233 1.00 93.69 195 GLY A C 1
ATOM 1436 O O . GLY A 1 195 ? 2.125 0.173 16.259 1.00 93.69 195 GLY A O 1
ATOM 1437 N N . ARG A 1 196 ? 1.383 2.022 17.289 1.00 96.50 196 ARG A N 1
ATOM 1438 C CA . ARG A 1 196 ? 1.784 2.952 16.228 1.00 96.50 196 ARG A CA 1
ATOM 1439 C C . ARG A 1 196 ? 3.295 2.977 16.029 1.00 96.50 196 ARG A C 1
ATOM 1441 O O . ARG A 1 196 ? 3.742 2.861 14.895 1.00 96.50 196 ARG A O 1
ATOM 1448 N N . LYS A 1 197 ? 4.066 3.131 17.112 1.00 96.69 197 LYS A N 1
ATOM 1449 C CA . LYS A 1 197 ? 5.536 3.142 17.046 1.00 96.69 197 LYS A CA 1
ATOM 1450 C C . LYS A 1 197 ? 6.070 1.832 16.475 1.00 96.69 197 LYS A C 1
ATOM 1452 O O . LYS A 1 197 ? 6.923 1.871 15.603 1.00 96.69 197 LYS A O 1
ATOM 1457 N N . VAL A 1 198 ? 5.521 0.698 16.916 1.00 96.69 198 VAL A N 1
ATOM 1458 C CA . VAL A 1 198 ? 5.897 -0.626 16.400 1.00 96.69 198 VAL A CA 1
ATOM 1459 C C . VAL A 1 198 ? 5.578 -0.749 14.910 1.00 96.69 198 VAL A C 1
ATOM 1461 O O . VAL A 1 198 ? 6.448 -1.139 14.146 1.00 96.69 198 VAL A O 1
ATOM 1464 N N . ALA A 1 199 ? 4.370 -0.375 14.479 1.00 94.88 199 ALA A N 1
ATOM 1465 C CA . ALA A 1 199 ? 3.967 -0.472 13.076 1.00 94.88 199 ALA A CA 1
ATOM 1466 C C . ALA A 1 199 ? 4.830 0.405 12.152 1.00 94.88 199 ALA A C 1
ATOM 1468 O O . ALA A 1 199 ? 5.318 -0.074 11.133 1.00 94.88 199 ALA A O 1
ATOM 1469 N N . LEU A 1 200 ? 5.050 1.672 12.521 1.00 97.25 200 LEU A N 1
ATOM 1470 C CA . LEU A 1 200 ? 5.882 2.584 11.730 1.00 97.25 200 LEU A CA 1
ATOM 1471 C C . LEU A 1 200 ? 7.359 2.185 11.771 1.00 97.25 200 LEU A C 1
ATOM 1473 O O . LEU A 1 200 ? 8.013 2.209 10.738 1.00 97.25 200 LEU A O 1
ATOM 1477 N N . GLY A 1 201 ? 7.868 1.778 12.936 1.00 97.06 201 GLY A N 1
ATOM 1478 C CA . GLY A 1 201 ? 9.240 1.300 13.084 1.00 97.06 201 GLY A CA 1
ATOM 1479 C C . GLY A 1 201 ? 9.507 0.046 12.257 1.00 97.06 201 GLY A C 1
ATOM 1480 O O . GLY A 1 201 ? 10.519 -0.014 11.573 1.00 97.06 201 GLY A O 1
ATOM 1481 N N . ALA A 1 202 ? 8.581 -0.917 12.248 1.00 94.44 202 ALA A N 1
ATOM 1482 C CA . ALA A 1 202 ? 8.684 -2.113 11.413 1.00 94.44 202 ALA A CA 1
ATOM 1483 C C . ALA A 1 202 ? 8.653 -1.773 9.914 1.00 94.44 202 ALA A C 1
ATOM 1485 O O . ALA A 1 202 ? 9.461 -2.303 9.159 1.00 94.44 202 ALA A O 1
ATOM 1486 N N . GLY A 1 203 ? 7.765 -0.863 9.494 1.00 93.75 203 GLY A N 1
ATOM 1487 C CA . GLY A 1 203 ? 7.722 -0.381 8.112 1.00 93.75 203 GLY A CA 1
ATOM 1488 C C . GLY A 1 203 ? 9.031 0.289 7.696 1.00 93.75 203 GLY A C 1
ATOM 1489 O O . GLY A 1 203 ? 9.613 -0.082 6.686 1.00 93.75 203 GLY A O 1
ATOM 1490 N N . LEU A 1 204 ? 9.540 1.216 8.509 1.00 95.31 204 LEU A N 1
ATOM 1491 C CA . LEU A 1 204 ? 10.808 1.902 8.249 1.00 95.31 204 LEU A CA 1
ATOM 1492 C C . LEU A 1 204 ? 12.006 0.946 8.247 1.00 95.31 204 LEU A C 1
ATOM 1494 O O . LEU A 1 204 ? 12.878 1.083 7.400 1.00 95.31 204 LEU A O 1
ATOM 1498 N N . ALA A 1 205 ? 12.047 -0.028 9.159 1.00 94.06 205 ALA A N 1
ATOM 1499 C CA . ALA A 1 205 ? 13.113 -1.025 9.203 1.00 94.06 205 ALA A CA 1
ATOM 1500 C C . ALA A 1 205 ? 13.113 -1.917 7.954 1.00 94.06 205 ALA A C 1
ATOM 1502 O O . ALA A 1 205 ? 14.177 -2.200 7.414 1.00 94.06 205 ALA A O 1
ATOM 1503 N N . LEU A 1 206 ? 11.932 -2.322 7.474 1.00 90.25 206 LEU A N 1
ATOM 1504 C CA . LEU A 1 206 ? 11.795 -3.086 6.234 1.00 90.25 206 LEU A CA 1
ATOM 1505 C C . LEU A 1 206 ? 12.292 -2.279 5.031 1.00 90.25 206 LEU A C 1
ATOM 1507 O O . LEU A 1 206 ? 13.066 -2.798 4.235 1.00 90.25 206 LEU A O 1
ATOM 1511 N N . ILE A 1 207 ? 11.900 -1.008 4.940 1.00 89.75 207 ILE A N 1
ATOM 1512 C CA . ILE A 1 207 ? 12.350 -0.100 3.878 1.00 89.75 207 ILE A CA 1
ATOM 1513 C C . ILE A 1 207 ? 13.869 0.073 3.925 1.00 89.75 207 ILE A C 1
ATOM 1515 O O . ILE A 1 207 ? 14.539 -0.100 2.914 1.00 89.75 207 ILE A O 1
ATOM 1519 N N . ALA A 1 208 ? 14.426 0.366 5.101 1.00 89.62 208 ALA A N 1
ATOM 1520 C CA . ALA A 1 208 ? 15.865 0.537 5.270 1.00 89.62 208 ALA A CA 1
ATOM 1521 C C . ALA A 1 208 ? 16.636 -0.737 4.896 1.00 89.62 208 ALA A C 1
ATOM 1523 O O . ALA A 1 208 ? 17.647 -0.662 4.206 1.00 89.62 208 ALA A O 1
ATOM 1524 N N . HIS A 1 209 ? 16.139 -1.907 5.306 1.00 87.94 209 HIS A N 1
ATOM 1525 C CA . HIS A 1 209 ? 16.728 -3.187 4.931 1.00 87.94 209 HIS A CA 1
ATOM 1526 C C . HIS A 1 209 ? 16.731 -3.388 3.412 1.00 87.94 209 HIS A C 1
ATOM 1528 O O . HIS A 1 209 ? 17.739 -3.830 2.870 1.00 87.94 209 HIS A O 1
ATOM 1534 N N . GLN A 1 210 ? 15.630 -3.071 2.725 1.00 82.38 210 GLN A N 1
ATOM 1535 C CA . GLN A 1 210 ? 15.560 -3.193 1.268 1.00 82.38 210 GLN A CA 1
ATOM 1536 C C . GLN A 1 210 ? 16.537 -2.253 0.570 1.00 82.38 210 GLN A C 1
ATOM 1538 O O . GLN A 1 210 ? 17.332 -2.726 -0.228 1.00 82.38 210 GLN A O 1
ATOM 1543 N N . VAL A 1 211 ? 16.573 -0.975 0.955 1.00 83.44 211 VAL A N 1
ATOM 1544 C CA . VAL A 1 211 ? 17.509 0.009 0.382 1.00 83.44 211 VAL A CA 1
ATOM 1545 C C . VAL A 1 211 ? 18.973 -0.413 0.560 1.00 83.44 211 VAL A C 1
ATOM 1547 O O . VAL A 1 211 ? 19.794 -0.157 -0.312 1.00 83.44 211 VAL A O 1
ATOM 1550 N N . VAL A 1 212 ? 19.314 -1.061 1.678 1.00 86.94 212 VAL A N 1
ATOM 1551 C CA . VAL A 1 212 ? 20.680 -1.554 1.928 1.00 86.94 212 VAL A CA 1
ATOM 1552 C C . VAL A 1 212 ? 20.982 -2.848 1.168 1.00 86.94 212 VAL A C 1
ATOM 1554 O O . VAL A 1 212 ? 22.124 -3.060 0.771 1.00 86.94 212 VAL A O 1
ATOM 1557 N N . SER A 1 213 ? 19.993 -3.727 0.999 1.00 84.31 213 SER A N 1
ATOM 1558 C CA . SER A 1 213 ? 20.198 -5.055 0.403 1.00 84.31 213 SER A CA 1
ATOM 1559 C C . SER A 1 213 ? 20.141 -5.041 -1.122 1.00 84.31 213 SER A C 1
ATOM 1561 O O . SER A 1 213 ? 20.851 -5.815 -1.754 1.00 84.31 213 SER A O 1
ATOM 1563 N N . ASP A 1 214 ? 19.283 -4.195 -1.690 1.00 77.62 214 ASP A N 1
ATOM 1564 C CA . ASP A 1 214 ? 19.035 -4.086 -3.125 1.00 77.62 214 ASP A CA 1
ATOM 1565 C C . ASP A 1 214 ? 18.654 -2.629 -3.465 1.00 77.62 214 ASP A C 1
ATOM 1567 O O . ASP A 1 214 ? 17.477 -2.253 -3.413 1.00 77.62 214 ASP A O 1
ATOM 1571 N N . PRO A 1 215 ? 19.654 -1.751 -3.673 1.00 73.88 215 PRO A N 1
ATOM 1572 C CA . PRO A 1 215 ? 19.430 -0.325 -3.866 1.00 73.88 215 PRO A CA 1
ATOM 1573 C C . PRO A 1 215 ? 18.818 -0.041 -5.245 1.00 73.88 215 PRO A C 1
ATOM 1575 O O . PRO A 1 215 ? 19.523 0.238 -6.212 1.00 73.88 215 PRO A O 1
ATOM 1578 N N . ASP A 1 216 ? 17.489 -0.054 -5.304 1.00 78.69 216 ASP A N 1
ATOM 1579 C CA . ASP A 1 216 ? 16.693 0.371 -6.456 1.00 78.69 216 ASP A CA 1
ATOM 1580 C C . ASP A 1 216 ? 16.045 1.749 -6.211 1.00 78.69 216 ASP A C 1
ATOM 1582 O O . ASP A 1 216 ? 15.471 2.016 -5.148 1.00 78.69 216 ASP A O 1
ATOM 1586 N N . LEU A 1 217 ? 16.132 2.643 -7.203 1.00 75.62 217 LEU A N 1
ATOM 1587 C CA . LEU A 1 217 ? 15.634 4.019 -7.105 1.00 75.62 217 LEU A CA 1
ATOM 1588 C C . LEU A 1 217 ? 14.104 4.062 -7.000 1.00 75.62 217 LEU A C 1
ATOM 1590 O O . LEU A 1 217 ? 13.567 4.844 -6.209 1.00 75.62 217 LEU A O 1
ATOM 1594 N N . VAL A 1 218 ? 13.407 3.216 -7.767 1.00 75.50 218 VAL A N 1
ATOM 1595 C CA . VAL A 1 218 ? 11.937 3.150 -7.773 1.00 75.50 218 VAL A CA 1
ATOM 1596 C C . VAL A 1 218 ? 11.444 2.759 -6.384 1.00 75.50 218 VAL A C 1
ATOM 1598 O O . VAL A 1 218 ? 10.669 3.487 -5.761 1.00 75.50 218 VAL A O 1
ATOM 1601 N N . THR A 1 219 ? 11.976 1.663 -5.849 1.00 77.88 219 THR A N 1
ATOM 1602 C CA . THR A 1 219 ? 11.635 1.113 -4.535 1.00 77.88 219 THR A CA 1
ATOM 1603 C C . THR A 1 219 ? 12.034 2.058 -3.401 1.00 77.88 219 THR A C 1
ATOM 1605 O O . THR A 1 219 ? 11.243 2.308 -2.482 1.00 77.88 219 THR A O 1
ATOM 1608 N N . GLY A 1 220 ? 13.230 2.648 -3.490 1.00 81.00 220 GLY A N 1
ATOM 1609 C CA . GLY A 1 220 ? 13.773 3.583 -2.506 1.00 81.00 220 GLY A CA 1
ATOM 1610 C C . GLY A 1 220 ? 12.945 4.859 -2.339 1.00 81.00 220 GLY A C 1
ATOM 1611 O O . GLY A 1 220 ? 12.951 5.452 -1.262 1.00 81.00 220 GLY A O 1
ATOM 1612 N N . VAL A 1 221 ? 12.181 5.254 -3.360 1.00 84.00 221 VAL A N 1
ATOM 1613 C CA . VAL A 1 221 ? 11.258 6.398 -3.313 1.00 84.00 221 VAL A CA 1
ATOM 1614 C C . VAL A 1 221 ? 9.819 5.951 -3.046 1.00 84.00 221 VAL A C 1
ATOM 1616 O O . VAL A 1 221 ? 9.121 6.531 -2.206 1.00 84.00 221 VAL A O 1
ATOM 1619 N N . GLY A 1 222 ? 9.373 4.902 -3.735 1.00 87.31 222 GLY A N 1
ATOM 1620 C CA . GLY A 1 222 ? 7.998 4.419 -3.715 1.00 87.31 222 GLY A CA 1
ATOM 1621 C C . GLY A 1 222 ? 7.565 3.905 -2.345 1.00 87.31 222 GLY A C 1
ATOM 1622 O O . GLY A 1 222 ? 6.485 4.259 -1.865 1.00 87.31 222 GLY A O 1
ATOM 1623 N N . HIS A 1 223 ? 8.404 3.129 -1.648 1.00 92.12 223 HIS A N 1
ATOM 1624 C CA . HIS A 1 223 ? 8.036 2.577 -0.338 1.00 92.12 223 HIS A CA 1
ATOM 1625 C C . HIS A 1 223 ? 7.902 3.629 0.773 1.00 92.12 223 HIS A C 1
ATOM 1627 O O . HIS A 1 223 ? 6.878 3.607 1.473 1.00 92.12 223 HIS A O 1
ATOM 1633 N N . PRO A 1 224 ? 8.848 4.578 0.951 1.00 93.00 224 PRO A N 1
ATOM 1634 C CA . PRO A 1 224 ? 8.650 5.695 1.872 1.00 93.00 224 PRO A CA 1
ATOM 1635 C C . PRO A 1 224 ? 7.416 6.530 1.532 1.00 93.00 224 PRO A C 1
ATOM 1637 O O . PRO A 1 224 ? 6.644 6.867 2.435 1.00 93.00 224 PRO A O 1
ATOM 1640 N N . ALA A 1 225 ? 7.199 6.829 0.246 1.00 92.69 225 ALA A N 1
ATOM 1641 C CA . ALA A 1 225 ? 6.045 7.598 -0.208 1.00 92.69 225 ALA A CA 1
ATOM 1642 C C . ALA A 1 225 ? 4.729 6.885 0.129 1.00 92.69 225 ALA A C 1
ATOM 1644 O O . ALA A 1 225 ? 3.841 7.483 0.737 1.00 92.69 225 ALA A O 1
ATOM 1645 N N . ALA A 1 226 ? 4.624 5.588 -0.165 1.00 94.62 226 ALA A N 1
ATOM 1646 C CA . ALA A 1 226 ? 3.459 4.774 0.163 1.00 94.62 226 ALA A CA 1
ATOM 1647 C C . ALA A 1 226 ? 3.147 4.799 1.668 1.00 94.62 226 ALA A C 1
ATOM 1649 O O . ALA A 1 226 ? 1.999 5.033 2.071 1.00 94.62 226 ALA A O 1
ATOM 1650 N N . LEU A 1 227 ? 4.162 4.604 2.517 1.00 96.44 227 LEU A N 1
ATOM 1651 C CA . LEU A 1 227 ? 3.999 4.657 3.969 1.00 96.44 227 LEU A CA 1
ATOM 1652 C C . LEU A 1 227 ? 3.531 6.051 4.428 1.00 96.44 227 LEU A C 1
ATOM 1654 O O . LEU A 1 227 ? 2.605 6.154 5.241 1.00 96.44 227 LEU A O 1
ATOM 1658 N N . ALA A 1 228 ? 4.121 7.116 3.875 1.00 96.81 228 ALA A N 1
ATOM 1659 C CA . ALA A 1 228 ? 3.774 8.503 4.176 1.00 96.81 228 ALA A CA 1
ATOM 1660 C C . ALA A 1 228 ? 2.338 8.858 3.758 1.00 96.81 228 ALA A C 1
ATOM 1662 O O . ALA A 1 228 ? 1.621 9.484 4.540 1.00 96.81 228 ALA A O 1
ATOM 1663 N N . VAL A 1 229 ? 1.873 8.393 2.593 1.00 96.75 229 VAL A N 1
ATOM 1664 C CA . VAL A 1 229 ? 0.471 8.533 2.157 1.00 96.75 229 VAL A CA 1
ATOM 1665 C C . VAL A 1 229 ? -0.469 7.914 3.194 1.00 96.75 229 VAL A C 1
ATOM 1667 O O . VAL A 1 229 ? -1.442 8.541 3.612 1.00 96.75 229 VAL A O 1
ATOM 1670 N N . GLY A 1 230 ? -0.145 6.722 3.702 1.00 97.00 230 GLY A N 1
ATOM 1671 C CA . GLY A 1 230 ? -0.927 6.072 4.758 1.00 97.00 230 GLY A CA 1
ATOM 1672 C C . GLY A 1 230 ? -1.010 6.908 6.039 1.00 97.00 230 GLY A C 1
ATOM 1673 O O . GLY A 1 230 ? -2.074 7.009 6.660 1.00 97.00 230 GLY A O 1
ATOM 1674 N N . VAL A 1 231 ? 0.098 7.547 6.423 1.00 97.69 231 VAL A N 1
ATOM 1675 C CA . VAL A 1 231 ? 0.160 8.465 7.571 1.00 97.69 231 VAL A CA 1
ATOM 1676 C C . VAL A 1 231 ? -0.669 9.729 7.331 1.00 97.69 231 VAL A C 1
ATOM 1678 O O . VAL A 1 231 ? -1.433 10.143 8.208 1.00 97.69 231 VAL A O 1
ATOM 1681 N N . ALA A 1 232 ? -0.588 10.309 6.135 1.00 97.06 232 ALA A N 1
ATOM 1682 C CA . ALA A 1 232 ? -1.334 11.506 5.756 1.00 97.06 232 ALA A CA 1
ATOM 1683 C C . ALA A 1 232 ? -2.859 11.300 5.815 1.00 97.06 232 ALA A C 1
ATOM 1685 O O . ALA A 1 232 ? -3.606 12.243 6.072 1.00 97.06 232 ALA A O 1
ATOM 1686 N N . LEU A 1 233 ? -3.339 10.060 5.670 1.00 96.44 233 LEU A N 1
ATOM 1687 C CA . LEU A 1 233 ? -4.764 9.724 5.737 1.00 96.44 233 LEU A CA 1
ATOM 1688 C C . LEU A 1 233 ? -5.337 9.673 7.166 1.00 96.44 233 LEU A C 1
ATOM 1690 O O . LEU A 1 233 ? -6.555 9.561 7.340 1.00 96.44 233 LEU A O 1
ATOM 1694 N N . TRP A 1 234 ? -4.519 9.791 8.219 1.00 95.94 234 TRP A N 1
ATOM 1695 C CA . TRP A 1 234 ? -4.995 9.699 9.607 1.00 95.94 234 TRP A CA 1
ATOM 1696 C C . TRP A 1 234 ? -6.143 10.652 9.972 1.00 95.94 234 TRP A C 1
ATOM 1698 O O . TRP A 1 234 ? -7.070 10.186 10.642 1.00 95.94 234 TRP A O 1
ATOM 1708 N N . PRO A 1 235 ? -6.154 11.940 9.571 1.00 93.44 235 PRO A N 1
ATOM 1709 C CA . PRO A 1 235 ? -7.260 12.844 9.887 1.00 93.44 235 PRO A CA 1
ATOM 1710 C C . PRO A 1 235 ? -8.593 12.345 9.317 1.00 93.44 235 PRO A C 1
ATOM 1712 O O . PRO A 1 235 ? -9.607 12.343 10.013 1.00 93.44 235 PRO A O 1
ATOM 1715 N N . VAL A 1 236 ? -8.581 11.826 8.085 1.00 91.31 236 VAL A N 1
ATOM 1716 C CA . VAL A 1 236 ? -9.767 11.289 7.397 1.00 91.31 236 VAL A CA 1
ATOM 1717 C C . VAL A 1 236 ? -10.267 10.003 8.063 1.00 91.31 236 VAL A C 1
ATOM 1719 O O . VAL A 1 236 ? -11.477 9.763 8.158 1.00 91.31 236 VAL A O 1
ATOM 1722 N N . LEU A 1 237 ? -9.341 9.171 8.544 1.00 90.69 237 LEU A N 1
ATOM 1723 C CA . LEU A 1 237 ? -9.656 7.906 9.203 1.00 90.69 237 LEU A CA 1
ATOM 1724 C C . LEU A 1 237 ? -10.152 8.104 10.644 1.00 90.69 237 LEU A C 1
ATOM 1726 O O . LEU A 1 237 ? -11.065 7.395 11.068 1.00 90.69 237 LEU A O 1
ATOM 1730 N N . ARG A 1 238 ? -9.611 9.089 11.376 1.00 86.62 238 ARG A N 1
ATOM 1731 C CA . ARG A 1 238 ? -9.988 9.407 12.767 1.00 86.62 238 ARG A CA 1
ATOM 1732 C C . ARG A 1 238 ? -11.193 10.341 12.888 1.00 86.62 238 ARG A C 1
ATOM 1734 O O . ARG A 1 238 ? -11.932 10.248 13.863 1.00 86.62 238 ARG A O 1
ATOM 1741 N N . GLY A 1 239 ? -11.425 11.212 11.906 1.00 69.25 239 GLY A N 1
ATOM 1742 C CA . GLY A 1 239 ? -12.454 12.262 11.931 1.00 69.25 239 GLY A CA 1
ATOM 1743 C C . GLY A 1 239 ? -13.910 11.783 11.853 1.00 69.25 239 GLY A C 1
ATOM 1744 O O . GLY A 1 239 ? -14.821 12.604 11.792 1.00 69.25 239 GLY A O 1
ATOM 1745 N N . ARG A 1 240 ? -14.164 10.468 11.862 1.00 59.19 240 ARG A N 1
ATOM 1746 C CA . ARG A 1 240 ? -15.512 9.873 11.860 1.00 59.19 240 ARG A CA 1
ATOM 1747 C C . ARG A 1 240 ? -15.779 9.033 13.114 1.00 59.19 240 ARG A C 1
ATOM 1749 O O . ARG A 1 240 ? -16.316 7.932 13.026 1.00 59.19 240 ARG A O 1
ATOM 1756 N N . GLY A 1 241 ? -15.419 9.555 14.289 1.00 49.91 241 GLY A N 1
ATOM 1757 C CA . GLY A 1 241 ? -16.020 9.093 15.545 1.00 49.91 241 GLY A CA 1
ATOM 1758 C C . GLY A 1 241 ? -17.551 9.248 15.496 1.00 49.91 241 GLY A C 1
ATOM 1759 O O . GLY A 1 241 ? -18.043 10.056 14.700 1.00 49.91 241 GLY A O 1
ATOM 1760 N N . PRO A 1 242 ? -18.329 8.487 16.292 1.00 41.78 242 PRO A N 1
ATOM 1761 C CA . PRO A 1 242 ? -19.784 8.583 16.275 1.00 41.78 242 PRO A CA 1
ATOM 1762 C C . PRO A 1 242 ? -20.191 10.049 16.396 1.00 41.78 242 PRO A C 1
ATOM 1764 O O . PRO A 1 242 ? -19.752 10.723 17.328 1.00 41.78 242 PRO A O 1
ATOM 1767 N N . ARG A 1 243 ? -21.026 10.545 15.477 1.00 49.28 243 ARG A N 1
ATOM 1768 C CA . ARG A 1 243 ? -21.710 11.837 15.615 1.00 49.28 243 ARG A CA 1
ATOM 1769 C C . ARG A 1 243 ? -22.690 11.762 16.795 1.00 49.28 243 ARG A C 1
ATOM 1771 O O . ARG A 1 243 ? -23.902 11.812 16.626 1.00 49.28 243 ARG A O 1
ATOM 1778 N N . ARG A 1 244 ? -22.172 11.620 18.016 1.00 51.00 244 ARG A N 1
ATOM 1779 C CA . ARG A 1 244 ? -22.886 11.914 19.253 1.00 51.00 244 ARG A CA 1
ATOM 1780 C C . ARG A 1 244 ? -23.042 13.427 19.283 1.00 51.00 244 ARG A C 1
ATOM 1782 O O . ARG A 1 244 ? -22.108 14.129 19.647 1.00 51.00 244 ARG A O 1
ATOM 1789 N N . GLY A 1 245 ? -24.191 13.932 18.842 1.00 47.50 245 GLY A N 1
ATOM 1790 C CA . GLY A 1 245 ? -24.514 15.335 19.095 1.00 47.50 245 GLY A CA 1
ATOM 1791 C C . GLY A 1 245 ? -25.452 16.048 18.136 1.00 47.50 245 GLY A C 1
ATOM 1792 O O . GLY A 1 245 ? -25.752 17.201 18.419 1.00 47.50 245 GLY A O 1
ATOM 1793 N N . LEU A 1 246 ? -25.954 15.435 17.055 1.00 54.09 246 LEU A N 1
ATOM 1794 C CA . LEU A 1 246 ? -27.008 16.114 16.282 1.00 54.09 246 LEU A CA 1
ATOM 1795 C C . LEU A 1 246 ? -28.381 15.985 16.968 1.00 54.09 246 LEU A C 1
ATOM 1797 O O . LEU A 1 246 ? -29.106 16.966 17.056 1.00 54.09 246 LEU A O 1
ATOM 1801 N N . GLY A 1 247 ? -28.681 14.832 17.581 1.00 49.97 247 GLY A N 1
ATOM 1802 C CA . GLY A 1 247 ? -29.909 14.646 18.372 1.00 49.97 247 GLY A CA 1
ATOM 1803 C C . GLY A 1 247 ? -29.937 15.447 19.682 1.00 49.97 247 GLY A C 1
ATOM 1804 O O . GLY A 1 247 ? -30.966 16.009 20.038 1.00 49.97 247 GLY A O 1
ATOM 1805 N N . ALA A 1 248 ? -28.793 15.586 20.364 1.00 54.28 248 ALA A N 1
ATOM 1806 C CA . ALA A 1 248 ? -28.701 16.352 21.612 1.00 54.28 248 ALA A CA 1
ATOM 1807 C C . ALA A 1 248 ? -28.823 17.873 21.389 1.00 54.28 248 ALA A C 1
ATOM 1809 O O . ALA A 1 248 ? -29.409 18.565 22.215 1.00 54.28 248 ALA A O 1
ATOM 1810 N N . ARG A 1 249 ? -28.324 18.386 20.252 1.00 51.69 249 ARG A N 1
ATOM 1811 C CA . ARG A 1 249 ? -28.443 19.808 19.880 1.00 51.69 249 ARG A CA 1
ATOM 1812 C C . ARG A 1 249 ? -29.837 20.196 19.385 1.00 51.69 249 ARG A C 1
ATOM 1814 O O . ARG A 1 249 ? -30.216 21.356 19.519 1.00 51.69 249 ARG A O 1
ATOM 1821 N N . ILE A 1 250 ? -30.598 19.251 18.828 1.00 56.50 250 ILE A N 1
ATOM 1822 C CA . ILE A 1 250 ? -32.007 19.475 18.478 1.00 56.50 250 ILE A CA 1
ATOM 1823 C C . ILE A 1 250 ? -32.863 19.433 19.750 1.00 56.50 250 ILE A C 1
ATOM 1825 O O . ILE A 1 250 ? -33.642 20.352 19.974 1.00 56.50 250 ILE A O 1
ATOM 1829 N N . ALA A 1 251 ? -32.643 18.469 20.650 1.00 56.25 251 ALA A N 1
ATOM 1830 C CA . ALA A 1 251 ? -33.355 18.410 21.931 1.00 56.25 251 ALA A CA 1
ATOM 1831 C C . ALA A 1 251 ? -3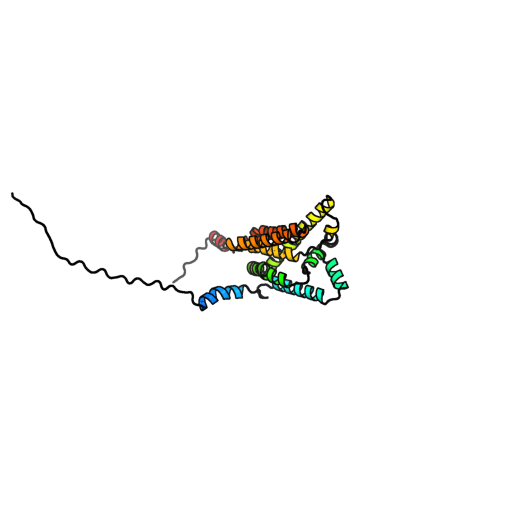3.139 19.668 22.799 1.00 56.25 251 ALA A C 1
ATOM 1833 O O . ALA A 1 251 ? -34.084 20.160 23.410 1.00 56.25 251 ALA A O 1
ATOM 1834 N N . SER A 1 252 ? -31.932 20.251 22.790 1.00 52.50 252 SER A N 1
ATOM 1835 C CA . SER A 1 252 ? -31.653 21.508 23.498 1.00 52.50 252 SER A CA 1
ATOM 1836 C C . SER A 1 252 ? -32.219 22.757 22.809 1.00 52.50 252 SER A C 1
ATOM 1838 O O . SER A 1 252 ? -32.366 23.782 23.463 1.00 52.50 252 SER A O 1
ATOM 1840 N N . ARG A 1 253 ? -32.518 22.702 21.501 1.00 57.12 253 ARG A N 1
ATOM 1841 C CA . ARG A 1 253 ? -33.138 23.814 20.752 1.00 57.12 253 ARG A CA 1
ATOM 1842 C C . ARG A 1 253 ? -34.665 23.765 20.747 1.00 57.12 253 ARG A C 1
ATOM 1844 O O . ARG A 1 253 ? -35.284 24.810 20.622 1.00 57.12 253 ARG A O 1
ATOM 1851 N N . VAL A 1 254 ? -35.258 22.582 20.893 1.00 65.25 254 VAL A N 1
ATOM 1852 C CA . VAL A 1 254 ? -36.721 22.393 20.895 1.00 65.25 254 VAL A CA 1
ATOM 1853 C C . VAL A 1 254 ? -37.304 22.475 22.318 1.00 65.25 254 VAL A C 1
ATOM 1855 O O . VAL A 1 254 ? -38.512 22.425 22.495 1.00 65.25 254 VAL A O 1
ATOM 1858 N N . GLY A 1 255 ? -36.473 22.641 23.356 1.00 51.09 255 GLY A N 1
ATOM 1859 C CA . GLY A 1 255 ? -36.957 22.872 24.725 1.00 51.09 255 GLY A CA 1
ATOM 1860 C C . GLY A 1 255 ? -37.756 21.705 25.319 1.00 51.09 255 GLY A C 1
ATOM 1861 O O . GLY A 1 255 ? -38.450 21.876 26.319 1.00 51.09 255 GLY A O 1
ATOM 1862 N N . LEU A 1 256 ? -37.665 20.509 24.733 1.00 58.72 256 LEU A N 1
ATOM 1863 C CA . LEU A 1 256 ? -38.373 19.337 25.232 1.00 58.72 256 LEU A CA 1
ATOM 1864 C C . LEU A 1 256 ? -37.634 18.797 26.455 1.00 58.72 256 LEU A C 1
ATOM 1866 O O . LEU A 1 256 ? -36.666 18.041 26.351 1.00 58.72 256 LEU A O 1
ATOM 1870 N N . ARG A 1 257 ? -38.102 19.212 27.634 1.00 63.16 257 ARG A N 1
ATOM 1871 C CA . ARG A 1 257 ? -37.770 18.565 28.904 1.00 63.16 257 ARG A CA 1
ATOM 1872 C C . ARG A 1 257 ? -38.165 17.083 28.807 1.00 63.16 257 ARG A C 1
ATOM 1874 O O . ARG A 1 257 ? -39.315 16.800 28.473 1.00 63.16 257 ARG A O 1
ATOM 1881 N N . PRO A 1 258 ? -37.265 16.133 29.111 1.00 52.84 258 PRO A N 1
ATOM 1882 C CA . PRO A 1 258 ? -37.652 14.738 29.258 1.00 52.84 258 PRO A CA 1
ATOM 1883 C C . PRO A 1 258 ? -38.707 14.631 30.363 1.00 52.84 258 PRO A C 1
ATOM 1885 O O . PRO A 1 258 ? -38.474 15.101 31.479 1.00 52.84 258 PRO A O 1
ATOM 1888 N N . LEU A 1 259 ? -39.867 14.052 30.045 1.00 59.47 259 LEU A N 1
ATOM 1889 C CA . LEU A 1 259 ? -40.908 13.798 31.036 1.00 59.47 259 LEU A CA 1
ATOM 1890 C C . LEU A 1 259 ? -40.363 12.859 32.126 1.00 59.47 259 LEU A C 1
ATOM 1892 O O . LEU A 1 259 ? -39.631 11.914 31.804 1.00 59.47 259 LEU A O 1
ATOM 1896 N N . PRO A 1 260 ? -40.689 13.108 33.407 1.00 57.91 260 PRO A N 1
ATOM 1897 C CA . PRO A 1 260 ? -40.281 12.227 34.487 1.00 57.91 260 PRO A CA 1
ATOM 1898 C C . PRO A 1 260 ? -40.900 10.847 34.263 1.00 57.91 260 PRO A C 1
ATOM 1900 O O . PRO A 1 260 ? -42.093 10.721 33.989 1.00 57.91 260 PRO A O 1
ATOM 1903 N N . ARG A 1 261 ? -40.069 9.806 34.354 1.00 61.56 261 ARG A N 1
ATOM 1904 C CA . ARG A 1 261 ? -40.556 8.427 34.370 1.00 61.56 261 ARG A CA 1
ATOM 1905 C C . ARG A 1 261 ? -41.383 8.249 35.639 1.00 61.56 261 ARG A C 1
ATOM 1907 O O . ARG A 1 261 ? -40.849 8.427 36.731 1.00 61.56 261 ARG A O 1
ATOM 1914 N N . SER A 1 262 ? -42.665 7.935 35.478 1.00 60.66 262 SER A N 1
ATOM 1915 C CA . SER A 1 262 ? -43.491 7.413 36.561 1.00 60.66 262 SER A CA 1
ATOM 1916 C C . SER A 1 262 ? -42.870 6.105 37.053 1.00 60.66 262 SER A C 1
ATOM 1918 O O . SER A 1 262 ? -42.506 5.253 36.237 1.00 60.66 262 SER A O 1
ATOM 1920 N N . SER A 1 263 ? -42.692 6.040 38.370 1.00 63.81 263 SER A N 1
ATOM 1921 C CA . SER A 1 263 ? -42.196 4.918 39.175 1.00 63.81 263 SER A CA 1
ATOM 1922 C C . SER A 1 263 ? -42.888 3.597 38.884 1.00 63.81 263 SER A C 1
ATOM 1924 O O . SER A 1 263 ? -44.129 3.641 38.725 1.00 63.81 263 SER A O 1
#

Organism: Kitasatospora setae (strain ATCC 33774 / DSM 43861 / JCM 3304 / KCC A-0304 / NBRC 14216 / KM-6054) (NCBI:txid452652)

pLDDT: mean 75.93, std 17.17, range [40.62, 97.94]

Foldseek 3Di:
DDDDDDDDDDDDDDDDDDPPPPDPPPPPPPPPPVNVCCVPVVVVVVLDQDCVQAVQLVVLLVLQVVLLVCCVPPDVVVNVVLLLCLFLFPVNCVVPVVSNLVSLSRYDDDNDSVVSVVLSSPFLSLLCNQQNNVVSVVQLSVQLSQLSVFLNVVVVVCVVVVNDDPCLSVDGDRSNLLSSLLRLLLVLLVDDPVSVCVSVVVLVVVLVVCCVPPNRSSSNRSSVSSSVSSNVCSCVSVVPDPPPPPVVVVCVVVVDDPDDDDD